Protein AF-0000000066277065 (afdb_homodimer)

Sequence (210 aa):
MDMYKKIGVVGDKDSVLAFKALGIDVFPVVEDEEARKTIDKLAMTGYAVIFVTEHVAKNIEETIERYTRQVLPAVILIPSNQGTLNIGKQRISDNVEKAVGVNILMDMYKKIGVVGDKDSVLAFKALGIDVFPVVEDEEARKTIDKLAMTGYAVIFVTEHVAKNIEETIERYTRQVLPAVILIPSNQGTLNIGKQRISDNVEKAVGVNIL

Secondary structure (DSSP, 8-state):
--SS-EEEEEE-HHHHGGGGGGT-EEEE--SHHHHHHHHHHHHTTTEEEEEEEHHHHHHTHHHHHHHHT-SSPEEEEE-BTTB---HHHHHHHHHHHHHHHHTT-/--SS-EEEEEE-HHHHGGGGGGT-EEEE--SHHHHHHHHHHHHTTTEEEEEEEHHHHHHTHHHHHHHHT-SSPEEEEE-BTTB---HHHHHHHHHHHHHHHHS--

Nearest PDB structures (foldseek):
  3vr4-assembly1_H  TM=6.399E-01  e=4.707E-09  Enterococcus hirae
  3vr5-assembly1_H  TM=6.545E-01  e=2.335E-08  Enterococcus hirae
  5knb-assembly1_H  TM=6.611E-01  e=1.513E-07  Enterococcus hirae ATCC 9790
  2d00-assembly1_A  TM=5.203E-01  e=1.616E-05  Thermus thermophilus
  1i2a-assembly1_A  TM=4.983E-01  e=8.565E-03  Methanocaldococcus jannaschii

Foldseek 3Di:
DQLAAAEEEEEACVVFVVCVVVVHHYHHDDDLVSRLVVVVVCVPVGHLYYHYDPVSCVSVVVSVVVPVPDDDHRDHDDADPVGRPVVSVVVVVVVVVVVVVVPPD/DQLAAAEEEEEACVPFVVCVVVVHHYHHDDDLVVRLVVVVVCVPVGHLYYHYDPVSCVSVVVSVVVPVPDDDHRDHDDADPVGRPVVSVVVVVVVVCVVVVVPPD

Structure (mmCIF, N/CA/C/O backbone):
data_AF-0000000066277065-model_v1
#
loop_
_entity.id
_entity.type
_entity.pdbx_description
1 polymer 'V-type ATP synthase subunit F'
#
loop_
_atom_site.group_PDB
_atom_site.id
_atom_site.type_symbol
_atom_site.label_atom_id
_atom_site.label_alt_id
_atom_site.label_comp_id
_atom_site.label_asym_id
_atom_site.label_entity_id
_atom_site.label_seq_id
_atom_site.pdbx_PDB_ins_code
_atom_site.Cartn_x
_atom_site.Cartn_y
_atom_site.Cartn_z
_atom_site.occupancy
_atom_site.B_iso_or_equiv
_atom_site.auth_seq_id
_atom_site.auth_comp_id
_atom_site.auth_asym_id
_atom_site.auth_atom_id
_atom_site.pdbx_PDB_model_num
ATOM 1 N N . MET A 1 1 ? -15.453 -9.234 -4.508 1 38.25 1 MET A N 1
ATOM 2 C CA . MET A 1 1 ? -14.367 -8.57 -3.797 1 38.25 1 MET A CA 1
ATOM 3 C C . MET A 1 1 ? -13.375 -7.957 -4.777 1 38.25 1 MET A C 1
ATOM 5 O O . MET A 1 1 ? -12.836 -8.648 -5.641 1 38.25 1 MET A O 1
ATOM 9 N N . ASP A 1 2 ? -13.531 -6.758 -5.031 1 49.59 2 ASP A N 1
ATOM 10 C CA . ASP A 1 2 ? -12.883 -6.082 -6.152 1 49.59 2 ASP A CA 1
ATOM 11 C C . ASP A 1 2 ? -11.359 -6.152 -6.027 1 49.59 2 ASP A C 1
ATOM 13 O O . ASP A 1 2 ? -10.805 -5.801 -4.988 1 49.59 2 ASP A O 1
ATOM 17 N N . MET A 1 3 ? -10.789 -7.16 -6.664 1 55.81 3 MET A N 1
ATOM 18 C CA . MET A 1 3 ? -9.359 -7.445 -6.719 1 55.81 3 MET A CA 1
ATOM 19 C C . MET A 1 3 ? -8.547 -6.164 -6.863 1 55.81 3 MET A C 1
ATOM 21 O O . MET A 1 3 ? -7.398 -6.094 -6.43 1 55.81 3 MET A O 1
ATOM 25 N N . TYR A 1 4 ? -9.297 -5.105 -7.371 1 63.84 4 TYR A N 1
ATOM 26 C CA . TYR A 1 4 ? -8.57 -3.85 -7.516 1 63.84 4 TYR A CA 1
ATOM 27 C C . TYR A 1 4 ? -8.867 -2.912 -6.352 1 63.84 4 TYR A C 1
ATOM 29 O O . TYR A 1 4 ? -10.023 -2.529 -6.133 1 63.84 4 TYR A O 1
ATOM 37 N N . LYS A 1 5 ? -7.914 -2.881 -5.531 1 78.62 5 LYS A N 1
ATOM 38 C CA . LYS A 1 5 ? -8.133 -2.035 -4.363 1 78.62 5 LYS A CA 1
ATOM 39 C C . LYS A 1 5 ? -7.727 -0.591 -4.645 1 78.62 5 LYS A C 1
ATOM 41 O O . LYS A 1 5 ? -6.855 -0.336 -5.48 1 78.62 5 LYS A O 1
ATOM 46 N N . LYS A 1 6 ? -8.5 0.273 -4.148 1 89 6 LYS A N 1
ATOM 47 C CA . LYS A 1 6 ? -8.273 1.707 -4.316 1 89 6 LYS A CA 1
ATOM 48 C C . LYS A 1 6 ? -7.035 2.164 -3.553 1 89 6 LYS A C 1
ATOM 50 O O . LYS A 1 6 ? -6.711 1.614 -2.5 1 89 6 LYS A O 1
ATOM 55 N N . ILE A 1 7 ? -6.34 3.094 -4.156 1 94.38 7 ILE A N 1
ATOM 56 C CA . ILE A 1 7 ? -5.199 3.746 -3.523 1 94.38 7 ILE A CA 1
ATOM 57 C C . ILE A 1 7 ? -5.434 5.254 -3.467 1 94.38 7 ILE A C 1
AT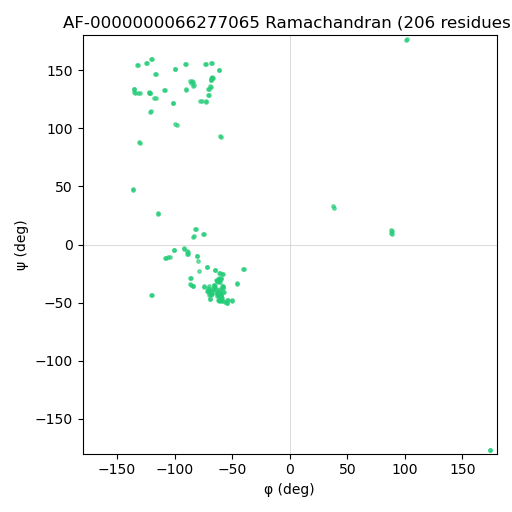OM 59 O O . ILE A 1 7 ? -5.898 5.852 -4.441 1 94.38 7 ILE A O 1
ATOM 63 N N . GLY A 1 8 ? -5.25 5.812 -2.332 1 97 8 GLY A N 1
ATOM 64 C CA . GLY A 1 8 ? -5.383 7.25 -2.16 1 97 8 GLY A CA 1
ATOM 65 C C . GLY A 1 8 ? -4.105 7.918 -1.686 1 97 8 GLY A C 1
ATOM 66 O O . GLY A 1 8 ? -3.221 7.254 -1.143 1 97 8 GLY A O 1
ATOM 67 N N . VAL A 1 9 ? -3.998 9.219 -1.893 1 97.88 9 VAL A N 1
ATOM 68 C CA . VAL A 1 9 ? -2.895 10 -1.346 1 97.88 9 VAL A CA 1
ATOM 69 C C . VAL A 1 9 ? -3.43 11.289 -0.729 1 97.88 9 VAL A C 1
ATOM 71 O O . VAL A 1 9 ? -4.27 11.969 -1.324 1 97.88 9 VAL A O 1
ATOM 74 N N . VAL A 1 10 ? -3.006 11.531 0.476 1 98.25 10 VAL A N 1
ATOM 75 C CA . VAL A 1 10 ? -3.414 12.703 1.24 1 98.25 10 VAL A CA 1
ATOM 76 C C . VAL A 1 10 ? -2.201 13.594 1.518 1 98.25 10 VAL A C 1
ATOM 78 O O . VAL A 1 10 ? -1.187 13.117 2.035 1 98.25 10 VAL A O 1
ATOM 81 N N . GLY A 1 11 ? -2.246 14.836 1.189 1 97.56 11 GLY A N 1
ATOM 82 C CA . GLY A 1 11 ? -1.144 15.758 1.419 1 97.56 11 GLY A CA 1
ATOM 83 C C . GLY A 1 11 ? -1.374 17.125 0.81 1 97.56 11 GLY A C 1
ATOM 84 O O . GLY A 1 11 ? -2.488 17.453 0.392 1 97.56 11 GLY A O 1
ATOM 85 N N . ASP A 1 12 ? -0.413 17.953 0.934 1 95 12 ASP A N 1
ATOM 86 C CA . ASP A 1 12 ? -0.541 19.266 0.316 1 95 12 ASP A CA 1
ATOM 87 C C . ASP A 1 12 ? -0.689 19.141 -1.199 1 95 12 ASP A C 1
ATOM 89 O O . ASP A 1 12 ? -0.154 18.219 -1.812 1 95 12 ASP A O 1
ATOM 93 N N . LYS A 1 13 ? -1.36 20.047 -1.774 1 94.56 13 LYS A N 1
ATOM 94 C CA . LYS A 1 13 ? -1.757 20.016 -3.18 1 94.56 13 LYS A CA 1
ATOM 95 C C . LYS A 1 13 ? -0.545 19.812 -4.086 1 94.56 13 LYS A C 1
ATOM 97 O O . LYS A 1 13 ? -0.541 18.938 -4.941 1 94.56 13 LYS A O 1
ATOM 102 N N . ASP A 1 14 ? 0.493 20.562 -3.928 1 92.94 14 ASP A N 1
ATOM 103 C CA . ASP A 1 14 ? 1.672 20.531 -4.789 1 92.94 14 ASP A CA 1
ATOM 104 C C . ASP A 1 14 ? 2.354 19.172 -4.75 1 92.94 14 ASP A C 1
ATOM 106 O O . ASP A 1 14 ? 2.943 18.734 -5.742 1 92.94 14 ASP A O 1
ATOM 110 N N . SER A 1 15 ? 2.236 18.5 -3.67 1 94.19 15 SER A N 1
ATOM 111 C CA . SER A 1 15 ? 2.93 17.219 -3.479 1 94.19 15 SER A CA 1
ATOM 112 C C . SER A 1 15 ? 2.119 16.062 -4.043 1 94.19 15 SER A C 1
ATOM 114 O O . SER A 1 15 ? 2.686 15.055 -4.48 1 94.19 15 SER A O 1
ATOM 116 N N . VAL A 1 16 ? 0.772 16.266 -4.02 1 96.62 16 VAL A N 1
ATOM 117 C CA . VAL A 1 16 ? 0.006 15.047 -4.25 1 96.62 16 VAL A CA 1
ATOM 118 C C . VAL A 1 16 ? -0.625 15.086 -5.641 1 96.62 16 VAL A C 1
ATOM 120 O O . VAL A 1 16 ? -1.029 14.055 -6.176 1 96.62 16 VAL A O 1
ATOM 123 N N . LEU A 1 17 ? -0.639 16.141 -6.336 1 95.12 17 LEU A N 1
ATOM 124 C CA . LEU A 1 17 ? -1.347 16.281 -7.605 1 95.12 17 LEU A CA 1
ATOM 125 C C . LEU A 1 17 ? -0.74 15.383 -8.672 1 95.12 17 LEU A C 1
ATOM 127 O O . LEU A 1 17 ? -1.461 14.82 -9.5 1 95.12 17 LEU A O 1
ATOM 131 N N . ALA A 1 18 ? 0.482 15.156 -8.703 1 92.69 18 ALA A N 1
ATOM 132 C CA . ALA A 1 18 ? 1.188 14.336 -9.688 1 92.69 18 ALA A CA 1
ATOM 133 C C . ALA A 1 18 ? 0.69 12.898 -9.656 1 92.69 18 ALA A C 1
ATOM 135 O O . ALA A 1 18 ? 0.753 12.188 -10.672 1 92.69 18 ALA A O 1
ATOM 136 N N . PHE A 1 19 ? 0.162 12.492 -8.555 1 93.31 19 PHE A N 1
ATOM 137 C CA . PHE A 1 19 ? -0.263 11.109 -8.391 1 93.31 19 PHE A CA 1
ATOM 138 C C . PHE A 1 19 ? -1.514 10.828 -9.219 1 93.31 19 PHE A C 1
ATOM 140 O O . PHE A 1 19 ? -1.832 9.664 -9.492 1 93.31 19 PHE A O 1
ATOM 147 N N . LYS A 1 20 ? -2.176 11.836 -9.578 1 93.81 20 LYS A N 1
ATOM 148 C CA . LYS A 1 20 ? -3.357 11.664 -10.422 1 93.81 20 LYS A CA 1
ATOM 149 C C . LYS A 1 20 ? -3.002 10.977 -11.734 1 93.81 20 LYS A C 1
ATOM 151 O O . LYS A 1 20 ? -3.768 10.156 -12.242 1 93.81 20 LYS A O 1
ATOM 156 N N . ALA A 1 21 ? -1.829 11.297 -12.219 1 90.62 21 ALA A N 1
ATOM 157 C CA . ALA A 1 21 ? -1.367 10.727 -13.484 1 90.62 21 ALA A CA 1
ATOM 158 C C . ALA A 1 21 ? -1.168 9.219 -13.375 1 90.62 21 ALA A C 1
ATOM 160 O O . ALA A 1 21 ? -1.231 8.5 -14.375 1 90.62 21 ALA A O 1
ATOM 161 N N . LEU A 1 22 ? -0.983 8.727 -12.148 1 87.5 22 LEU A N 1
ATOM 162 C CA . LEU A 1 22 ? -0.746 7.309 -11.906 1 87.5 22 LEU A CA 1
ATOM 163 C C . LEU A 1 22 ? -2.057 6.578 -11.641 1 87.5 22 LEU A C 1
ATOM 165 O O . LEU A 1 22 ? -2.055 5.379 -11.359 1 87.5 22 LEU A O 1
ATOM 169 N N . GLY A 1 23 ? -3.162 7.32 -11.602 1 88.81 23 GLY A N 1
ATOM 170 C CA . GLY A 1 23 ? -4.465 6.715 -11.359 1 88.81 23 GLY A CA 1
ATOM 171 C C . GLY A 1 23 ? -4.809 6.625 -9.883 1 88.81 23 GLY A C 1
ATOM 172 O O . GLY A 1 23 ? -5.727 5.895 -9.5 1 88.81 23 GLY A O 1
ATOM 173 N N . ILE A 1 24 ? -4.031 7.234 -9.07 1 94 24 ILE A N 1
ATOM 174 C CA . ILE A 1 24 ? -4.27 7.266 -7.633 1 94 24 ILE A CA 1
ATOM 175 C C . ILE A 1 24 ? -5.246 8.391 -7.293 1 94 24 ILE A C 1
ATOM 177 O O . ILE A 1 24 ? -5.152 9.484 -7.848 1 94 24 ILE A O 1
ATOM 181 N N . ASP A 1 25 ? -6.18 8.141 -6.371 1 96.94 25 ASP A N 1
ATOM 182 C CA . ASP A 1 25 ? -7.09 9.18 -5.91 1 96.94 25 ASP A CA 1
ATOM 183 C C . ASP A 1 25 ? -6.355 10.219 -5.066 1 96.94 25 ASP A C 1
ATOM 185 O O . ASP A 1 25 ? -5.684 9.875 -4.094 1 96.94 25 ASP A O 1
ATOM 189 N N . VAL A 1 26 ? -6.535 11.453 -5.418 1 97.94 26 VAL A N 1
ATOM 190 C CA . VAL A 1 26 ? -5.762 12.516 -4.793 1 97.94 26 VAL A CA 1
ATOM 191 C C . VAL A 1 26 ? -6.668 13.336 -3.875 1 97.94 26 VAL A C 1
ATOM 193 O O . VAL A 1 26 ? -7.75 13.766 -4.285 1 97.94 26 VAL A O 1
ATOM 196 N N . PHE A 1 27 ? -6.195 13.586 -2.68 1 98.5 27 PHE A N 1
ATOM 197 C CA . PHE A 1 27 ? -6.926 14.367 -1.684 1 98.5 27 PHE A CA 1
ATOM 198 C C . PHE A 1 27 ? -6.043 15.453 -1.088 1 98.5 27 PHE A C 1
ATOM 200 O O . PHE A 1 27 ? -5.438 15.258 -0.031 1 98.5 27 PHE A O 1
ATOM 207 N N . PRO A 1 28 ? -6.043 16.594 -1.758 1 97.88 28 PRO A N 1
ATOM 208 C CA . PRO A 1 28 ? -5.297 17.703 -1.17 1 97.88 28 PRO A CA 1
ATOM 209 C C . PRO A 1 28 ? -5.934 18.234 0.115 1 97.88 28 PRO A C 1
ATOM 211 O O . PRO A 1 28 ? -7.16 18.328 0.204 1 97.88 28 PRO A O 1
ATOM 214 N N . VAL A 1 29 ? -5.117 18.453 1.061 1 97.94 29 VAL A N 1
ATOM 215 C CA . VAL A 1 29 ? -5.609 18.969 2.336 1 97.94 29 VAL A CA 1
ATOM 216 C C . VAL A 1 29 ? -4.754 20.156 2.783 1 97.94 29 VAL A C 1
ATOM 218 O O . VAL A 1 29 ? -3.58 20.25 2.424 1 97.94 29 VAL A O 1
ATOM 221 N N . VAL A 1 30 ? -5.344 21.031 3.58 1 94.94 30 VAL A N 1
ATOM 222 C CA . VAL A 1 30 ? -4.648 22.203 4.082 1 94.94 30 VAL A CA 1
ATOM 223 C C . VAL A 1 30 ? -4.613 22.172 5.609 1 94.94 30 VAL A C 1
ATOM 225 O O . VAL A 1 30 ? -3.553 22.328 6.215 1 94.94 30 VAL A O 1
ATOM 228 N N . GLU A 1 31 ? -5.746 21.828 6.242 1 96.81 31 GLU A N 1
ATOM 229 C CA . GLU A 1 31 ? -5.844 21.844 7.699 1 96.81 31 GLU A CA 1
ATOM 230 C C . GLU A 1 31 ? -5.668 20.438 8.273 1 96.81 31 GLU A C 1
ATOM 232 O O . GLU A 1 31 ? -6.062 19.453 7.645 1 96.81 31 GLU A O 1
ATOM 237 N N . ASP A 1 32 ? -5.172 20.391 9.453 1 97 32 ASP A N 1
ATOM 238 C CA . ASP A 1 32 ? -4.941 19.125 10.141 1 97 32 ASP A CA 1
ATOM 239 C C . ASP A 1 32 ? -6.246 18.359 10.312 1 97 32 ASP A C 1
ATOM 241 O O . ASP A 1 32 ? -6.293 17.141 10.086 1 97 32 ASP A O 1
ATOM 245 N N . GLU A 1 33 ? -7.223 19.078 10.734 1 97.56 33 GLU A N 1
ATOM 246 C CA . GLU A 1 33 ? -8.508 18.438 10.977 1 97.56 33 GLU A CA 1
ATOM 247 C C . GLU A 1 33 ? -9.062 17.812 9.695 1 97.56 33 GLU A C 1
ATOM 249 O O . GLU A 1 33 ? -9.609 16.719 9.711 1 97.56 33 GLU A O 1
ATOM 254 N N . GLU A 1 34 ? -8.93 18.562 8.648 1 98 34 GLU A N 1
ATOM 255 C CA . GLU A 1 34 ? -9.359 18.047 7.352 1 98 34 GLU A CA 1
ATOM 256 C C . GLU A 1 34 ? -8.586 16.781 6.977 1 98 34 GLU A C 1
ATOM 258 O O . GLU A 1 34 ? -9.172 15.82 6.469 1 98 34 GLU A O 1
ATOM 263 N N . ALA A 1 35 ? -7.293 16.844 7.227 1 98.06 35 ALA A N 1
ATOM 264 C CA . ALA A 1 35 ? -6.445 15.688 6.938 1 98.06 35 ALA A CA 1
ATOM 265 C C . ALA A 1 35 ? -6.898 14.461 7.727 1 98.06 35 ALA A C 1
ATOM 267 O O . ALA A 1 35 ? -7.043 13.375 7.164 1 98.06 35 ALA A O 1
ATOM 268 N N . ARG A 1 36 ? -7.141 14.57 8.992 1 97.75 36 ARG A N 1
ATOM 269 C CA . ARG A 1 36 ? -7.586 13.492 9.859 1 97.75 36 ARG A CA 1
ATOM 270 C C . ARG A 1 36 ? -8.891 12.883 9.352 1 97.75 36 ARG A C 1
ATOM 272 O O . ARG A 1 36 ? -9.016 11.664 9.227 1 97.75 36 ARG A O 1
ATOM 279 N N . LYS A 1 37 ? -9.828 13.789 9.062 1 98 37 LYS A N 1
ATOM 280 C CA . LYS A 1 37 ? -11.141 13.344 8.594 1 98 37 LYS A CA 1
ATOM 281 C C . LYS A 1 37 ? -11.023 12.602 7.266 1 98 37 LYS A C 1
ATOM 283 O O . LYS A 1 37 ? -11.695 11.594 7.047 1 98 37 LYS A O 1
ATOM 288 N N . THR A 1 38 ? -10.211 13.156 6.434 1 98.44 38 THR A N 1
ATOM 289 C CA . THR A 1 38 ? -10.023 12.547 5.121 1 98.44 38 THR A CA 1
ATOM 290 C C . THR A 1 38 ? -9.438 11.141 5.254 1 98.44 38 THR A C 1
ATOM 292 O O . THR A 1 38 ? -9.953 10.188 4.656 1 98.44 38 THR A O 1
ATOM 295 N N . ILE A 1 39 ? -8.398 10.969 6.039 1 97.25 39 ILE A N 1
ATOM 296 C CA . ILE A 1 39 ? -7.762 9.672 6.242 1 97.25 39 ILE A CA 1
ATOM 297 C C . ILE A 1 39 ? -8.758 8.695 6.863 1 97.25 39 ILE A C 1
ATOM 299 O O . ILE A 1 39 ? -8.867 7.547 6.43 1 97.25 39 ILE A O 1
ATOM 303 N N . ASP A 1 40 ? -9.523 9.141 7.855 1 95.81 40 ASP A N 1
ATOM 304 C CA . ASP A 1 40 ? -10.547 8.305 8.477 1 95.81 40 ASP A CA 1
ATOM 305 C C . ASP A 1 40 ? -11.586 7.859 7.457 1 95.81 40 ASP A C 1
ATOM 307 O O . ASP A 1 40 ? -11.984 6.691 7.438 1 95.81 40 ASP A O 1
ATOM 311 N N . LYS A 1 41 ? -11.992 8.781 6.664 1 96.75 41 LYS A N 1
ATOM 312 C CA . LYS A 1 41 ? -12.984 8.477 5.633 1 96.75 41 LYS A CA 1
ATOM 313 C C . LYS A 1 41 ? -12.453 7.438 4.652 1 96.75 41 LYS A C 1
ATOM 315 O O . LYS A 1 41 ? -13.148 6.477 4.32 1 96.75 41 LYS A O 1
ATOM 320 N N . LEU A 1 42 ? -11.258 7.629 4.176 1 95.62 42 LEU A N 1
ATOM 321 C CA . LEU A 1 42 ? -10.656 6.691 3.234 1 95.62 42 LEU A CA 1
ATOM 322 C C . LEU A 1 42 ? -10.523 5.305 3.855 1 95.62 42 LEU A C 1
ATOM 324 O O . LEU A 1 42 ? -10.727 4.297 3.18 1 95.62 42 LEU A O 1
ATOM 328 N N . ALA A 1 43 ? -10.109 5.266 5.094 1 91.38 43 ALA A N 1
ATOM 329 C CA . ALA A 1 43 ? -9.93 4 5.797 1 91.38 43 ALA A CA 1
ATOM 330 C C . ALA A 1 43 ? -11.234 3.209 5.844 1 91.38 43 ALA A C 1
ATOM 332 O O . ALA A 1 43 ? -11.219 1.977 5.875 1 91.38 43 ALA A O 1
ATOM 333 N N . MET A 1 44 ? -12.336 3.91 5.758 1 90.25 44 MET A N 1
ATOM 334 C CA . MET A 1 44 ? -13.641 3.27 5.891 1 90.25 44 MET A CA 1
ATOM 335 C C . MET A 1 44 ? -14.281 3.045 4.527 1 90.25 44 MET A C 1
ATOM 337 O O . MET A 1 44 ? -15.375 2.482 4.434 1 90.25 44 MET A O 1
ATOM 341 N N . THR A 1 45 ? -13.633 3.527 3.541 1 91.06 45 THR A N 1
ATOM 342 C CA . THR A 1 45 ? -14.273 3.473 2.23 1 91.06 45 THR A CA 1
ATOM 343 C C . THR A 1 45 ? -13.508 2.553 1.29 1 91.06 45 THR A C 1
ATOM 345 O O . THR A 1 45 ? -13.523 2.746 0.073 1 91.06 45 THR A O 1
ATOM 348 N N . GLY A 1 46 ? -12.766 1.547 1.792 1 85.19 46 GLY A N 1
ATOM 349 C CA . GLY A 1 46 ? -12.273 0.413 1.023 1 85.19 46 GLY A CA 1
ATOM 350 C C . GLY A 1 46 ? -10.93 0.67 0.368 1 85.19 46 GLY A C 1
ATOM 351 O O . GLY A 1 46 ? -10.555 -0.03 -0.572 1 85.19 46 GLY A O 1
ATOM 352 N N . TYR A 1 47 ? -10.203 1.732 0.723 1 91.69 47 TYR A N 1
ATOM 353 C CA . TYR A 1 47 ? -8.852 1.951 0.225 1 91.69 47 TYR A CA 1
ATOM 354 C C . TYR A 1 47 ? -7.879 0.953 0.839 1 91.69 47 TYR A C 1
ATOM 356 O O . TYR A 1 47 ? -7.922 0.694 2.043 1 91.69 47 TYR A O 1
ATOM 364 N N . ALA A 1 48 ? -7.082 0.397 0.002 1 90.25 48 ALA A N 1
ATOM 365 C CA . ALA A 1 48 ? -6.09 -0.567 0.472 1 90.25 48 ALA A CA 1
ATOM 366 C C . ALA A 1 48 ? -4.836 0.139 0.977 1 90.25 48 ALA A C 1
ATOM 368 O O . ALA A 1 48 ? -4.191 -0.326 1.92 1 90.25 48 ALA A O 1
ATOM 369 N N . VAL A 1 49 ? -4.496 1.235 0.321 1 92.94 49 VAL A N 1
ATOM 370 C CA . VAL A 1 49 ? -3.301 1.995 0.676 1 92.94 49 VAL A CA 1
ATOM 371 C C . VAL A 1 49 ? -3.625 3.486 0.695 1 92.94 49 VAL A C 1
ATOM 373 O O . VAL A 1 49 ? -4.316 3.99 -0.193 1 92.94 49 VAL A O 1
ATOM 376 N N . ILE A 1 50 ? -3.188 4.16 1.735 1 95.44 50 ILE A N 1
ATOM 377 C CA . ILE A 1 50 ? -3.268 5.613 1.825 1 95.44 50 ILE A CA 1
ATOM 378 C C . ILE A 1 50 ? -1.868 6.195 1.993 1 95.44 50 ILE A C 1
ATOM 380 O O . ILE A 1 50 ? -1.229 6.004 3.031 1 95.44 50 ILE A O 1
ATOM 384 N N . PHE A 1 51 ? -1.433 6.938 1.007 1 95.25 51 PHE A N 1
ATOM 385 C CA . PHE A 1 51 ? -0.201 7.703 1.14 1 95.25 51 PHE A CA 1
ATOM 386 C C . PHE A 1 51 ? -0.466 9.039 1.823 1 95.25 51 PHE A C 1
ATOM 388 O O . PHE A 1 51 ? -1.46 9.711 1.529 1 95.25 51 PHE A O 1
ATOM 395 N N . VAL A 1 52 ? 0.393 9.367 2.717 1 96.25 52 VAL A N 1
ATOM 396 C CA . VAL A 1 52 ? 0.269 10.641 3.42 1 96.25 52 VAL A CA 1
ATOM 397 C C . VAL A 1 52 ? 1.604 11.383 3.389 1 96.25 52 VAL A C 1
ATOM 399 O O . VAL A 1 52 ? 2.654 10.797 3.66 1 96.25 52 VAL A O 1
ATOM 402 N N . THR A 1 53 ? 1.562 12.648 3.008 1 95.19 53 THR A N 1
ATOM 403 C CA . THR A 1 53 ? 2.809 13.406 3.029 1 95.19 53 THR A CA 1
ATOM 404 C C . THR A 1 53 ? 3.297 13.602 4.461 1 95.19 53 THR A C 1
ATOM 406 O O . THR A 1 53 ? 2.494 13.789 5.379 1 95.19 53 THR A O 1
ATOM 409 N N . GLU A 1 54 ? 4.613 13.555 4.625 1 92.38 54 GLU A N 1
ATOM 410 C CA . GLU A 1 54 ? 5.223 13.672 5.949 1 92.38 54 GLU A CA 1
ATOM 411 C C . GLU A 1 54 ? 4.824 14.977 6.629 1 92.38 54 GLU A C 1
ATOM 413 O O . GLU A 1 54 ? 4.613 15.008 7.844 1 92.38 54 GLU A O 1
ATOM 418 N N . HIS A 1 55 ? 4.727 15.977 5.891 1 91.81 55 HIS A N 1
ATOM 419 C CA . HIS A 1 55 ? 4.348 17.266 6.445 1 91.81 55 HIS A CA 1
ATOM 420 C C . HIS A 1 55 ? 2.967 17.219 7.09 1 91.81 55 HIS A C 1
ATOM 422 O O . HIS A 1 55 ? 2.77 17.719 8.195 1 91.81 55 HIS A O 1
ATOM 428 N N . VAL A 1 56 ? 2.1 16.594 6.426 1 94.88 56 VAL A N 1
ATOM 429 C CA . VAL A 1 56 ? 0.748 16.438 6.957 1 94.88 56 VAL A CA 1
ATOM 430 C C . VAL A 1 56 ? 0.761 15.453 8.117 1 94.88 56 VAL A C 1
ATOM 432 O O . VAL A 1 56 ? 0.14 15.703 9.156 1 94.88 56 VAL A O 1
ATOM 435 N N . ALA A 1 57 ? 1.47 14.453 8.016 1 93.88 57 ALA A N 1
ATOM 436 C CA . ALA A 1 57 ? 1.51 13.367 9 1 93.88 57 ALA A CA 1
ATOM 437 C C . ALA A 1 57 ? 2.018 13.867 10.352 1 93.88 57 ALA A C 1
ATOM 439 O O . ALA A 1 57 ? 1.52 13.461 11.398 1 93.88 57 ALA A O 1
ATOM 440 N N . LYS A 1 58 ? 2.98 14.68 10.258 1 92.12 58 LYS A N 1
ATOM 441 C CA . LYS A 1 58 ? 3.604 15.172 11.484 1 92.12 58 LYS A CA 1
ATOM 442 C C . LYS A 1 58 ? 2.59 15.898 12.359 1 92.12 58 LYS A C 1
ATOM 444 O O . LYS A 1 58 ? 2.684 15.867 13.586 1 92.12 58 LYS A O 1
ATOM 449 N N . ASN A 1 59 ? 1.599 16.5 11.758 1 94.38 59 ASN A N 1
ATOM 450 C CA . ASN A 1 59 ? 0.61 17.297 12.477 1 94.38 59 ASN A CA 1
ATOM 451 C C . ASN A 1 59 ? -0.556 16.438 12.961 1 94.38 59 ASN A C 1
ATOM 453 O O . ASN A 1 59 ? -1.407 16.906 13.719 1 94.38 59 ASN A O 1
ATOM 457 N N . ILE A 1 60 ? -0.612 15.188 12.547 1 95.38 60 ILE A N 1
ATOM 458 C CA . ILE A 1 60 ? -1.709 14.312 12.945 1 95.38 60 ILE A CA 1
ATOM 459 C C . ILE A 1 60 ? -1.16 12.938 13.336 1 95.38 60 ILE A C 1
ATOM 461 O O . ILE A 1 60 ? -1.676 11.906 12.898 1 95.38 60 ILE A O 1
ATOM 465 N N . GLU A 1 61 ? -0.199 12.859 14.078 1 92.06 61 GLU A N 1
ATOM 466 C CA . GLU A 1 61 ? 0.54 11.656 14.438 1 92.06 61 GLU A CA 1
ATOM 467 C C . GLU A 1 61 ? -0.382 10.609 15.055 1 92.06 61 GLU A C 1
ATOM 469 O O . GLU A 1 61 ? -0.236 9.414 14.789 1 92.06 61 GLU A O 1
ATOM 474 N N . GLU A 1 62 ? -1.27 11.062 15.883 1 91.5 62 GLU A N 1
ATOM 475 C CA . GLU A 1 62 ? -2.184 10.125 16.531 1 91.5 62 GLU A CA 1
ATOM 476 C C . GLU A 1 62 ? -3.027 9.375 15.5 1 91.5 62 GLU A C 1
ATOM 478 O O . GLU A 1 62 ? -3.26 8.172 15.633 1 91.5 62 GLU A O 1
ATOM 483 N N . THR A 1 63 ? -3.521 10.125 14.555 1 92.75 63 THR A N 1
ATOM 484 C CA . THR A 1 63 ? -4.301 9.508 13.484 1 92.75 63 THR A CA 1
ATOM 485 C C . THR A 1 63 ? -3.453 8.508 12.711 1 92.75 63 THR A C 1
ATOM 487 O O . THR A 1 63 ? -3.906 7.395 12.43 1 92.75 63 THR A O 1
ATOM 490 N N . ILE A 1 64 ? -2.205 8.898 12.398 1 91.25 64 ILE A N 1
ATOM 491 C CA . ILE A 1 64 ? -1.305 8.031 11.641 1 91.25 64 ILE A CA 1
ATOM 492 C C . ILE A 1 64 ? -1.036 6.754 12.438 1 91.25 64 ILE A C 1
ATOM 494 O O . ILE A 1 64 ? -1.085 5.652 11.883 1 91.25 64 ILE A O 1
ATOM 498 N N . GLU A 1 65 ? -0.817 6.832 13.68 1 87.56 65 GLU A N 1
ATOM 499 C CA . GLU A 1 65 ? -0.501 5.703 14.547 1 87.56 65 GLU A CA 1
ATOM 500 C C . GLU A 1 65 ? -1.658 4.707 14.602 1 87.56 65 GLU A C 1
ATOM 502 O O . GLU A 1 65 ? -1.44 3.5 14.695 1 87.56 65 GLU A O 1
ATOM 507 N N . ARG A 1 66 ? -2.82 5.211 14.477 1 85.38 66 ARG A N 1
ATOM 508 C CA . ARG A 1 66 ? -4.004 4.355 14.5 1 85.38 66 ARG A CA 1
ATOM 509 C C . ARG A 1 66 ? -4 3.383 13.328 1 85.38 66 ARG A C 1
ATOM 511 O O . ARG A 1 66 ? -4.441 2.24 13.461 1 85.38 66 ARG A O 1
ATOM 518 N N . TYR A 1 67 ? -3.445 3.797 12.273 1 83.5 67 TYR A N 1
ATOM 519 C CA . TYR A 1 67 ? -3.537 2.984 11.07 1 83.5 67 TYR A CA 1
ATOM 520 C C . TYR A 1 67 ? -2.223 2.262 10.797 1 83.5 67 TYR A C 1
ATOM 522 O O . TYR A 1 67 ? -2.137 1.445 9.875 1 83.5 67 TYR A O 1
ATOM 530 N N . THR A 1 68 ? -1.229 2.598 11.461 1 77 68 THR A N 1
ATOM 531 C CA . THR A 1 68 ? 0.054 1.932 11.273 1 77 68 THR A CA 1
ATOM 532 C C . THR A 1 68 ? 0.169 0.711 12.18 1 77 68 THR A C 1
ATOM 534 O O . THR A 1 68 ? 1.141 -0.043 12.094 1 77 68 THR A O 1
ATOM 537 N N . ARG A 1 69 ? -0.772 0.544 13.008 1 70.62 69 ARG A N 1
ATOM 538 C CA . ARG A 1 69 ? -0.79 -0.61 13.898 1 7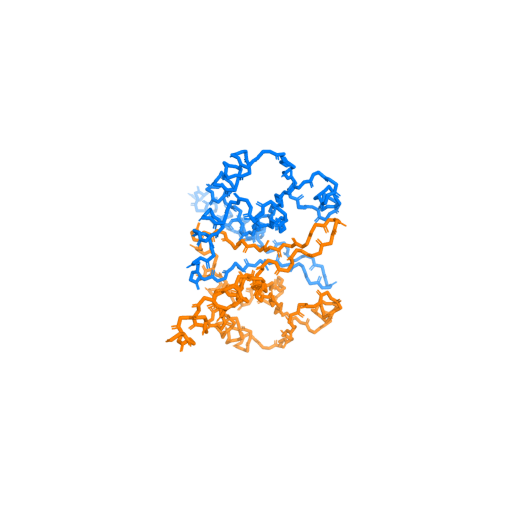0.62 69 ARG A CA 1
ATOM 539 C C . ARG A 1 69 ? -1.335 -1.844 13.188 1 70.62 69 ARG A C 1
ATOM 541 O O . ARG A 1 69 ? -1.523 -2.893 13.805 1 70.62 69 ARG A O 1
ATOM 548 N N . GLN A 1 70 ? -1.419 -1.742 11.961 1 63.06 70 GLN A N 1
ATOM 549 C CA . GLN A 1 70 ? -2.016 -2.838 11.203 1 63.06 70 GLN A CA 1
ATOM 550 C C . GLN A 1 70 ? -1.125 -4.078 11.234 1 63.06 70 GLN A C 1
ATOM 552 O O . GLN A 1 70 ? 0.102 -3.969 11.172 1 63.06 70 GLN A O 1
ATOM 557 N N . VAL A 1 71 ? -1.867 -5.152 11.336 1 69.25 71 VAL A N 1
ATOM 558 C CA . VAL A 1 71 ? -1.239 -6.457 11.508 1 69.25 71 VAL A CA 1
ATOM 559 C C . VAL A 1 71 ? -0.888 -7.047 10.148 1 69.25 71 VAL A C 1
ATOM 561 O O . VAL A 1 71 ? 0.19 -7.621 9.969 1 69.25 71 VAL A O 1
ATOM 564 N N . LEU A 1 72 ? -1.748 -6.777 9.078 1 81.75 72 LEU A N 1
ATOM 565 C CA . LEU A 1 72 ? -1.54 -7.41 7.781 1 81.75 72 LEU A CA 1
ATOM 566 C C . LEU A 1 72 ? -1.222 -6.367 6.715 1 81.75 72 LEU A C 1
ATOM 568 O O . LEU A 1 72 ? -1.743 -5.25 6.754 1 81.75 72 LEU A O 1
ATOM 572 N N . PRO A 1 73 ? -0.391 -6.801 5.789 1 89.56 73 PRO A N 1
ATOM 573 C CA . PRO A 1 73 ? -0.09 -5.871 4.699 1 89.56 73 PRO A CA 1
ATOM 574 C C . PRO A 1 73 ? -1.254 -5.711 3.723 1 89.56 73 PRO A C 1
ATOM 576 O O . PRO A 1 73 ? -2.125 -6.582 3.645 1 89.56 73 PRO A O 1
ATOM 579 N N . ALA A 1 74 ? -1.261 -4.609 3.088 1 90.31 74 ALA A N 1
ATOM 580 C CA . ALA A 1 74 ? -2.111 -4.48 1.908 1 90.31 74 ALA A CA 1
ATOM 581 C C . ALA A 1 74 ? -1.539 -5.266 0.731 1 90.31 74 ALA A C 1
ATOM 583 O O . ALA A 1 74 ? -0.376 -5.086 0.364 1 90.31 74 ALA A O 1
ATOM 584 N N . VAL A 1 75 ? -2.348 -6.191 0.165 1 91.94 75 VAL A N 1
ATOM 585 C CA . VAL A 1 75 ? -1.943 -6.902 -1.042 1 91.94 75 VAL A CA 1
ATOM 586 C C . VAL A 1 75 ? -2.645 -6.301 -2.258 1 91.94 75 VAL A C 1
ATOM 588 O O . VAL A 1 75 ? -3.875 -6.25 -2.309 1 91.94 75 VAL A O 1
ATOM 591 N N . ILE A 1 76 ? -1.877 -5.848 -3.211 1 91.62 76 ILE A N 1
ATOM 592 C CA . ILE A 1 76 ? -2.402 -5.168 -4.391 1 91.62 76 ILE A CA 1
ATOM 593 C C . ILE A 1 76 ? -1.984 -5.926 -5.648 1 91.62 76 ILE A C 1
ATOM 595 O O . ILE A 1 76 ? -0.798 -6.195 -5.855 1 91.62 76 ILE A O 1
ATOM 599 N N . LEU A 1 77 ? -2.936 -6.156 -6.453 1 91.38 77 LEU A N 1
ATOM 600 C CA . LEU A 1 77 ? -2.631 -6.875 -7.688 1 91.38 77 LEU A CA 1
ATOM 601 C C . LEU A 1 77 ? -2.275 -5.902 -8.805 1 91.38 77 LEU A C 1
ATOM 603 O O . LEU A 1 77 ? -2.971 -4.906 -9.016 1 91.38 77 LEU A O 1
ATOM 607 N N . ILE A 1 78 ? -1.228 -6.195 -9.469 1 90.88 78 ILE A N 1
ATOM 608 C CA . ILE A 1 78 ? -0.774 -5.359 -10.578 1 90.88 78 ILE A CA 1
ATOM 609 C C . ILE A 1 78 ? -0.649 -6.207 -11.844 1 90.88 78 ILE A C 1
ATOM 611 O O . ILE A 1 78 ? -0.543 -7.434 -11.773 1 90.88 78 ILE A O 1
ATOM 615 N N . PRO A 1 79 ? -0.727 -5.531 -12.945 1 88.5 79 PRO A N 1
ATOM 616 C CA . PRO A 1 79 ? -0.588 -6.293 -14.188 1 88.5 79 PRO A CA 1
ATOM 617 C C . PRO A 1 79 ? 0.819 -6.852 -14.383 1 88.5 79 PRO A C 1
ATOM 619 O O . PRO A 1 79 ? 1.775 -6.352 -13.781 1 88.5 79 PRO A O 1
ATOM 622 N N . SER A 1 80 ? 0.9 -7.887 -15.156 1 86.5 80 SER A N 1
ATOM 623 C CA . SER A 1 80 ? 2.191 -8.406 -15.586 1 86.5 80 SER A CA 1
ATOM 624 C C . SER A 1 80 ? 2.643 -7.766 -16.891 1 86.5 80 SER A C 1
ATOM 626 O O . SER A 1 80 ? 1.863 -7.07 -17.547 1 86.5 80 SER A O 1
ATOM 628 N N . ASN A 1 81 ? 3.971 -7.758 -17.109 1 78.5 81 ASN A N 1
ATOM 629 C CA . ASN A 1 81 ? 4.449 -7.27 -18.406 1 78.5 81 ASN A CA 1
ATOM 630 C C . ASN A 1 81 ? 3.643 -7.855 -19.562 1 78.5 81 ASN A C 1
ATOM 632 O O . ASN A 1 81 ? 3.51 -7.227 -20.609 1 78.5 81 ASN A O 1
ATOM 636 N N . GLN A 1 82 ? 3.205 -9.023 -19.422 1 67.69 82 GLN A N 1
ATOM 637 C CA . GLN A 1 82 ? 2.412 -9.633 -20.484 1 67.69 82 GLN A CA 1
ATOM 638 C C . GLN A 1 82 ? 0.997 -9.062 -20.5 1 67.69 82 GLN A C 1
ATOM 640 O O . GLN A 1 82 ? 0.197 -9.406 -21.375 1 67.69 82 GLN A O 1
ATOM 645 N N . GLY A 1 83 ? 0.676 -8.055 -19.781 1 65.31 83 GLY A N 1
ATOM 646 C CA . GLY A 1 83 ? -0.61 -7.375 -19.766 1 65.31 83 GLY A CA 1
ATOM 647 C C . GLY A 1 83 ? -1.477 -7.766 -18.594 1 65.31 83 GLY A C 1
ATOM 648 O O . GLY A 1 83 ? -1.011 -8.438 -17.672 1 65.31 83 GLY A O 1
ATOM 649 N N . THR A 1 84 ? -2.625 -7.09 -18.516 1 60.62 84 THR A N 1
ATOM 650 C CA . THR A 1 84 ? -3.572 -7.305 -17.422 1 60.62 84 THR A CA 1
ATOM 651 C C . THR A 1 84 ? -4.344 -8.609 -17.641 1 60.62 84 THR A C 1
ATOM 653 O O . THR A 1 84 ? -4.68 -8.961 -18.766 1 60.62 84 THR A O 1
ATOM 656 N N . LEU A 1 85 ? -4.324 -9.547 -16.719 1 56.62 85 LEU A N 1
ATOM 657 C CA . LEU A 1 85 ? -5.168 -10.727 -16.875 1 56.62 85 LEU A CA 1
ATOM 658 C C . LEU A 1 85 ? -6.586 -10.445 -16.391 1 56.62 85 LEU A C 1
ATOM 660 O O . LEU A 1 85 ? -7.492 -11.258 -16.609 1 56.62 85 LEU A O 1
ATOM 664 N N . ASN A 1 86 ? -6.836 -9.102 -16.062 1 55.69 86 ASN A N 1
ATOM 665 C CA . ASN A 1 86 ? -8.156 -8.68 -15.602 1 55.69 86 ASN A CA 1
ATOM 666 C C . ASN A 1 86 ? -8.805 -9.734 -14.711 1 55.69 86 ASN A C 1
ATOM 668 O O . ASN A 1 86 ? -9.977 -10.062 -14.883 1 55.69 86 ASN A O 1
ATOM 672 N N . ILE A 1 87 ? -8.023 -10.398 -13.992 1 54.03 87 ILE A N 1
ATOM 673 C CA . ILE A 1 87 ? -8.484 -11.555 -13.227 1 54.03 87 ILE A CA 1
ATOM 674 C C . ILE A 1 87 ? -9.664 -11.148 -12.352 1 54.03 87 ILE A C 1
ATOM 676 O O . ILE A 1 87 ? -10.625 -11.906 -12.211 1 54.03 87 ILE A O 1
ATOM 680 N N . GLY A 1 88 ? -9.422 -10.086 -11.727 1 47.19 88 GLY A N 1
ATOM 681 C CA . GLY A 1 88 ? -10.57 -9.656 -10.945 1 47.19 88 GLY A CA 1
ATOM 682 C C . GLY A 1 88 ? -11.859 -9.625 -11.742 1 47.19 88 GLY A C 1
ATOM 683 O O . GLY A 1 88 ? -12.891 -10.109 -11.289 1 47.19 88 GLY A O 1
ATOM 684 N N . LYS A 1 89 ? -11.703 -9 -12.922 1 49.94 89 LYS A N 1
ATOM 685 C CA . LYS A 1 89 ? -12.891 -8.938 -13.781 1 49.94 89 LYS A CA 1
ATOM 686 C C . LYS A 1 89 ? -13.359 -10.336 -14.164 1 49.94 89 LYS A C 1
ATOM 688 O O . LYS A 1 89 ? -14.562 -10.594 -14.242 1 49.94 89 LYS A O 1
ATOM 693 N N . GLN A 1 90 ? -12.477 -11.18 -14.266 1 49.53 90 GLN A N 1
ATOM 694 C CA . GLN A 1 90 ? -12.867 -12.516 -14.711 1 49.53 90 GLN A CA 1
ATOM 695 C C . GLN A 1 90 ? -13.578 -13.281 -13.602 1 49.53 90 GLN A C 1
ATOM 697 O O . GLN A 1 90 ? -14.516 -14.039 -13.859 1 49.53 90 GLN A O 1
ATOM 702 N N . ARG A 1 91 ? -13.141 -13.078 -12.398 1 48.72 91 ARG A N 1
ATOM 703 C CA . ARG A 1 91 ? -13.805 -13.75 -11.289 1 48.72 91 ARG A CA 1
ATOM 704 C C . ARG A 1 91 ? -15.227 -13.242 -11.102 1 48.72 91 ARG A C 1
ATOM 706 O O . ARG A 1 91 ? -16.141 -14.016 -10.797 1 48.72 91 ARG A O 1
ATOM 713 N N . ILE A 1 92 ? -15.336 -11.914 -11.297 1 46.16 92 ILE A N 1
ATOM 714 C CA . ILE A 1 92 ? -16.688 -11.359 -11.273 1 46.16 92 ILE A CA 1
ATOM 715 C C . ILE A 1 92 ? -17.531 -12.016 -12.352 1 46.16 92 ILE A C 1
ATOM 717 O O . ILE A 1 92 ? -18.688 -12.375 -12.117 1 46.16 92 ILE A O 1
ATOM 721 N N . SER A 1 93 ? -16.891 -12.086 -13.461 1 51.84 93 SER A N 1
ATOM 722 C CA . SER A 1 93 ? -17.625 -12.648 -14.594 1 51.84 93 SER A CA 1
ATOM 723 C C . SER A 1 93 ? -17.984 -14.109 -14.344 1 51.84 93 SER A C 1
ATOM 725 O O . SER A 1 93 ? -19.109 -14.539 -14.633 1 51.84 93 SER A O 1
ATOM 727 N N . ASP A 1 94 ? -17.141 -14.797 -13.781 1 51.59 94 ASP A N 1
ATOM 728 C CA . ASP A 1 94 ? -17.391 -16.219 -13.555 1 51.59 94 ASP A CA 1
ATOM 729 C C . ASP A 1 94 ? -18.469 -16.422 -12.5 1 51.59 94 ASP A C 1
ATOM 731 O O . ASP A 1 94 ? -19.297 -17.328 -12.625 1 51.59 94 ASP A O 1
ATOM 735 N N . ASN A 1 95 ? -18.406 -15.562 -11.453 1 51.69 95 ASN A N 1
ATOM 736 C CA . ASN A 1 95 ? -19.422 -15.664 -10.414 1 51.69 95 ASN A CA 1
ATOM 737 C C . ASN A 1 95 ? -20.797 -15.258 -10.945 1 51.69 95 ASN A C 1
ATOM 739 O O . ASN A 1 95 ? -21.797 -15.883 -10.602 1 51.69 95 ASN A O 1
ATOM 743 N N . VAL A 1 96 ? -20.703 -14.211 -11.68 1 51.44 96 VAL A N 1
ATOM 744 C CA . VAL A 1 96 ? -21.938 -13.805 -12.328 1 51.44 96 VAL A CA 1
ATOM 745 C C . VAL A 1 96 ? -22.438 -14.914 -13.25 1 51.44 96 VAL A C 1
ATOM 747 O O . VAL A 1 96 ? -23.641 -15.219 -13.281 1 51.44 96 VAL A O 1
ATOM 750 N N . GLU A 1 97 ? -21.594 -15.539 -13.898 1 48.16 97 GLU A N 1
ATOM 751 C CA . GLU A 1 97 ? -21.969 -16.594 -14.828 1 48.16 97 GLU A CA 1
ATOM 752 C C . GLU A 1 97 ? -22.5 -17.812 -14.086 1 48.16 97 GLU A C 1
ATOM 754 O O . GLU A 1 97 ? -23.484 -18.422 -14.508 1 48.16 97 GLU A O 1
ATOM 759 N N . LYS A 1 98 ? -21.875 -18.203 -13.008 1 55.78 98 LYS A N 1
ATOM 760 C CA . LYS A 1 98 ? -22.344 -19.344 -12.227 1 55.78 98 LYS A CA 1
ATOM 761 C C . LYS A 1 98 ? -23.688 -19.062 -11.586 1 55.78 98 LYS A C 1
ATOM 763 O O . LYS A 1 98 ? -24.516 -19.953 -11.43 1 55.78 98 LYS A O 1
ATOM 768 N N . ALA A 1 99 ? -23.922 -17.891 -11.164 1 51.5 99 ALA A N 1
ATOM 769 C CA . ALA A 1 99 ? -25.188 -17.453 -10.562 1 51.5 99 ALA A CA 1
ATOM 770 C C . ALA A 1 99 ? -26.297 -17.422 -11.602 1 51.5 99 ALA A C 1
ATOM 772 O O . ALA A 1 99 ? -27.438 -17.812 -11.312 1 51.5 99 ALA A O 1
ATOM 773 N N . VAL A 1 100 ? -25.922 -16.812 -12.734 1 52.5 100 VAL A N 1
ATOM 774 C CA . VAL A 1 100 ? -26.922 -16.703 -13.789 1 52.5 100 VAL A CA 1
ATOM 775 C C . VAL A 1 100 ? -27.188 -18.078 -14.391 1 52.5 100 VAL A C 1
ATOM 777 O O . VAL A 1 100 ? -28.297 -18.375 -14.836 1 52.5 100 VAL A O 1
ATOM 780 N N . GLY A 1 101 ? -26.141 -18.875 -14.469 1 51.78 101 GLY A N 1
ATOM 781 C CA . GLY A 1 101 ? -26.328 -20.219 -15.008 1 51.78 101 GLY A CA 1
ATOM 782 C C . GLY A 1 101 ? -27.234 -21.078 -14.156 1 51.78 101 GLY A C 1
ATOM 783 O O . GLY A 1 101 ? -27.672 -22.156 -14.594 1 51.78 101 GLY A O 1
ATOM 784 N N . VAL A 1 102 ? -27.203 -20.797 -12.828 1 51.59 102 VAL A N 1
ATOM 785 C CA . VAL A 1 102 ? -28.047 -21.656 -12 1 51.59 102 VAL A CA 1
ATOM 786 C C . VAL A 1 102 ? -29.516 -21.391 -12.297 1 51.59 102 VAL A C 1
ATOM 788 O O . VAL A 1 102 ? -30.359 -22.266 -12.102 1 51.59 102 VAL A O 1
ATOM 791 N N . ASN A 1 103 ? -29.844 -20.078 -12.453 1 42.69 103 ASN A N 1
ATOM 792 C CA . ASN A 1 103 ? -31.297 -19.953 -12.508 1 42.69 103 ASN A CA 1
ATOM 793 C C . ASN A 1 103 ? -31.844 -20.297 -13.891 1 42.69 103 ASN A C 1
ATOM 795 O O . ASN A 1 103 ? -33.031 -20.094 -14.164 1 42.69 103 ASN A O 1
ATOM 799 N N . ILE A 1 104 ? -30.906 -20.453 -14.859 1 38.38 104 ILE A N 1
ATOM 800 C CA . ILE A 1 104 ? -31.625 -20.531 -16.125 1 38.38 104 ILE A CA 1
ATOM 801 C C . ILE A 1 104 ? -32.188 -21.938 -16.312 1 38.38 104 ILE A C 1
ATOM 803 O O . ILE A 1 104 ? -32.906 -22.203 -17.281 1 38.38 104 ILE A O 1
ATOM 807 N N . LEU A 1 105 ? -31.797 -23.016 -15.562 1 31.5 105 LEU A N 1
ATOM 808 C CA . LEU A 1 105 ? -32.656 -24.125 -15.938 1 31.5 105 LEU A CA 1
ATOM 809 C C . LEU A 1 105 ? -34 -24.062 -15.18 1 31.5 105 LEU A C 1
ATOM 811 O O . LEU A 1 105 ? -34.062 -23.531 -14.07 1 31.5 105 LEU A O 1
ATOM 815 N N . MET B 1 1 ? 8.578 2.611 16.156 1 38.62 1 MET B N 1
ATOM 816 C CA . MET B 1 1 ? 7.652 2.166 15.117 1 38.62 1 MET B CA 1
ATOM 817 C C . MET B 1 1 ? 8.008 2.775 13.766 1 38.62 1 MET B C 1
ATOM 819 O O . MET B 1 1 ? 8.094 3.998 13.633 1 38.62 1 MET B O 1
ATOM 823 N N . ASP B 1 2 ? 8.789 2.146 13.008 1 49.44 2 ASP B N 1
ATOM 824 C CA . ASP B 1 2 ? 9.484 2.688 11.844 1 49.44 2 ASP B CA 1
ATOM 825 C C . ASP B 1 2 ? 8.492 3.217 10.812 1 49.44 2 ASP B C 1
ATOM 827 O O . ASP B 1 2 ? 7.582 2.498 10.383 1 49.44 2 ASP B O 1
ATOM 831 N N . MET B 1 3 ? 8.203 4.496 10.938 1 55.78 3 MET B N 1
ATOM 832 C CA . MET B 1 3 ? 7.285 5.254 10.086 1 55.78 3 MET B CA 1
ATOM 833 C C . MET B 1 3 ? 7.449 4.859 8.625 1 55.78 3 MET B C 1
ATOM 835 O O . MET B 1 3 ? 6.5 4.957 7.844 1 55.78 3 MET B O 1
ATOM 839 N N . TYR B 1 4 ? 8.688 4.266 8.367 1 63.47 4 TYR B N 1
ATOM 840 C CA . TYR B 1 4 ? 8.867 3.85 6.98 1 63.47 4 TYR B CA 1
ATOM 841 C C . TYR B 1 4 ? 8.57 2.365 6.812 1 63.47 4 TYR B C 1
ATOM 843 O O . TYR B 1 4 ? 9.219 1.52 7.43 1 63.47 4 TYR B O 1
ATOM 851 N N . LYS B 1 5 ? 7.414 2.188 6.289 1 78.69 5 LYS B N 1
ATOM 852 C CA . LYS B 1 5 ? 7.031 0.788 6.129 1 78.69 5 LYS B CA 1
ATOM 853 C C . LYS B 1 5 ? 7.566 0.219 4.816 1 78.69 5 LYS B C 1
ATOM 855 O O . LYS B 1 5 ? 7.746 0.954 3.844 1 78.69 5 LYS B O 1
ATOM 860 N N . LYS B 1 6 ? 8.023 -0.955 4.871 1 89.12 6 LYS B N 1
ATOM 861 C CA . LYS B 1 6 ? 8.57 -1.67 3.723 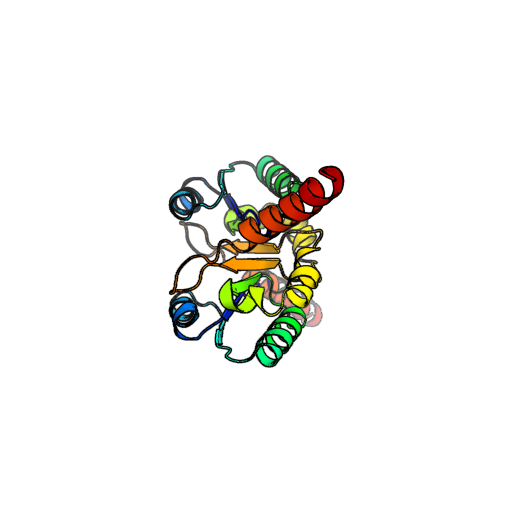1 89.12 6 LYS B CA 1
ATOM 862 C C . LYS B 1 6 ? 7.484 -1.983 2.699 1 89.12 6 LYS B C 1
ATOM 864 O O . LYS B 1 6 ? 6.328 -2.209 3.061 1 89.12 6 LYS B O 1
ATOM 869 N N . ILE B 1 7 ? 7.887 -1.898 1.456 1 94.38 7 ILE B N 1
ATOM 870 C CA . ILE B 1 7 ? 7.027 -2.291 0.344 1 94.38 7 ILE B CA 1
ATOM 871 C C . ILE B 1 7 ? 7.715 -3.379 -0.479 1 94.38 7 ILE B C 1
ATOM 873 O O . ILE B 1 7 ? 8.914 -3.293 -0.754 1 94.38 7 ILE B O 1
ATOM 877 N N . GLY B 1 8 ? 7 -4.418 -0.75 1 97.06 8 GLY B N 1
ATOM 878 C CA . GLY B 1 8 ? 7.516 -5.5 -1.575 1 97.06 8 GLY B CA 1
ATOM 879 C C . GLY B 1 8 ? 6.695 -5.742 -2.826 1 97.06 8 GLY B C 1
ATOM 880 O O . GLY B 1 8 ? 5.535 -5.332 -2.902 1 97.06 8 GLY B O 1
ATOM 881 N N . VAL B 1 9 ? 7.297 -6.395 -3.803 1 97.88 9 VAL B N 1
ATOM 882 C CA . VAL B 1 9 ? 6.57 -6.824 -4.992 1 97.88 9 VAL B CA 1
ATOM 883 C C . VAL B 1 9 ? 6.945 -8.266 -5.336 1 97.88 9 VAL B C 1
ATOM 885 O O . VAL B 1 9 ? 8.125 -8.625 -5.32 1 97.88 9 VAL B O 1
ATOM 888 N N . VAL B 1 10 ? 5.93 -9.047 -5.559 1 98.25 10 VAL B N 1
ATOM 889 C CA . VAL B 1 10 ? 6.078 -10.461 -5.879 1 98.25 10 VAL B CA 1
ATOM 890 C C . VAL B 1 10 ? 5.52 -10.734 -7.273 1 98.25 10 VAL B C 1
ATOM 892 O O . VAL B 1 10 ? 4.375 -10.383 -7.57 1 98.25 10 VAL B O 1
ATOM 895 N N . GLY B 1 11 ? 6.266 -11.32 -8.141 1 97.62 11 GLY B N 1
ATOM 896 C CA . GLY B 1 11 ? 5.82 -11.633 -9.492 1 97.62 11 GLY B CA 1
ATOM 897 C C . GLY B 1 11 ? 6.926 -12.188 -10.367 1 97.62 11 GLY B C 1
ATOM 898 O O . GLY B 1 11 ? 8 -12.539 -9.883 1 97.62 11 GLY B O 1
ATOM 899 N N . ASP B 1 12 ? 6.598 -12.414 -11.578 1 95.12 12 ASP B N 1
ATOM 900 C CA . ASP B 1 12 ? 7.625 -12.883 -12.5 1 95.12 12 ASP B CA 1
ATOM 901 C C . ASP B 1 12 ? 8.75 -11.859 -12.641 1 95.12 12 ASP B C 1
ATOM 903 O O . ASP B 1 12 ? 8.516 -10.656 -12.531 1 95.12 12 ASP B O 1
ATOM 907 N N . LYS B 1 13 ? 9.898 -12.305 -12.891 1 94.62 13 LYS B N 1
ATOM 908 C CA . LYS B 1 13 ? 11.117 -11.5 -12.891 1 94.62 13 LYS B CA 1
ATOM 909 C C . LYS B 1 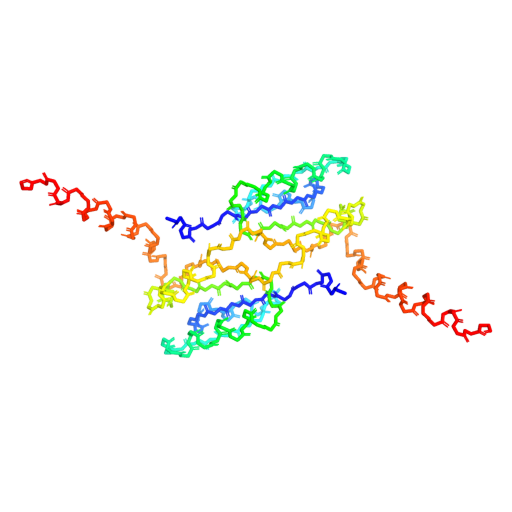13 ? 10.984 -10.297 -13.82 1 94.62 13 LYS B C 1
ATOM 911 O O . LYS B 1 13 ? 11.242 -9.164 -13.422 1 94.62 13 LYS B O 1
ATOM 916 N N . ASP B 1 14 ? 10.57 -10.477 -15.023 1 92.94 14 ASP B N 1
ATOM 917 C CA . ASP B 1 14 ? 10.484 -9.438 -16.031 1 92.94 14 ASP B CA 1
ATOM 918 C C . ASP B 1 14 ? 9.523 -8.328 -15.602 1 92.94 14 ASP B C 1
ATOM 920 O O . ASP B 1 14 ? 9.727 -7.156 -15.945 1 92.94 14 ASP B O 1
ATOM 924 N N . SER B 1 15 ? 8.562 -8.672 -14.836 1 94.25 15 SER B N 1
ATOM 925 C CA . SER B 1 15 ? 7.527 -7.723 -14.445 1 94.25 15 SER B CA 1
ATOM 926 C C . SER B 1 15 ? 7.945 -6.926 -13.211 1 94.25 15 SER B C 1
ATOM 928 O O . SER B 1 15 ? 7.539 -5.773 -13.047 1 94.25 15 SER B O 1
ATOM 930 N N . VAL B 1 16 ? 8.789 -7.582 -12.383 1 96.62 16 VAL B N 1
ATOM 931 C CA . VAL B 1 16 ? 8.922 -6.949 -11.07 1 96.62 16 VAL B CA 1
ATOM 932 C C . VAL B 1 16 ? 10.297 -6.297 -10.945 1 96.62 16 VAL B C 1
ATOM 934 O O . VAL B 1 16 ? 10.516 -5.445 -10.078 1 96.62 16 VAL B O 1
ATOM 937 N N . LEU B 1 17 ? 11.211 -6.508 -11.773 1 95.19 17 LEU B N 1
ATOM 938 C CA . LEU B 1 17 ? 12.586 -6.031 -11.633 1 95.19 17 LEU B CA 1
ATOM 939 C C . LEU B 1 17 ? 12.648 -4.512 -11.695 1 95.19 17 LEU B C 1
ATOM 941 O O . LEU B 1 17 ? 13.438 -3.887 -10.984 1 95.19 17 LEU B O 1
ATOM 945 N N . ALA B 1 18 ? 11.875 -3.873 -12.438 1 92.44 18 ALA B N 1
ATOM 946 C CA . ALA B 1 18 ? 11.852 -2.424 -12.609 1 92.44 18 ALA B CA 1
ATOM 947 C C . ALA B 1 18 ? 11.555 -1.718 -11.289 1 92.44 18 ALA B C 1
ATOM 949 O O . ALA B 1 18 ? 11.969 -0.573 -11.086 1 92.44 18 ALA B O 1
ATOM 950 N N . PHE B 1 19 ? 10.914 -2.398 -10.383 1 93.25 19 PHE B N 1
ATOM 951 C CA . PHE B 1 19 ? 10.5 -1.797 -9.125 1 93.25 19 PHE B CA 1
ATOM 952 C C . PHE B 1 19 ? 11.703 -1.557 -8.219 1 93.25 19 PHE B C 1
ATOM 954 O O . PHE B 1 19 ? 11.633 -0.765 -7.281 1 93.25 19 PHE B O 1
ATOM 961 N N . LYS B 1 20 ? 12.742 -2.236 -8.5 1 93.62 20 LYS B N 1
ATOM 962 C CA . LYS B 1 20 ? 13.969 -2.029 -7.73 1 93.62 20 LYS B CA 1
ATOM 963 C C . LYS B 1 20 ? 14.43 -0.578 -7.812 1 93.62 20 LYS B C 1
ATOM 965 O O . LYS B 1 20 ? 14.922 -0.021 -6.828 1 93.62 20 LYS B O 1
ATOM 970 N N . ALA B 1 21 ? 14.219 0.01 -8.977 1 90.81 21 ALA B N 1
ATOM 971 C CA . ALA B 1 21 ? 14.633 1.392 -9.203 1 90.81 21 ALA B CA 1
ATOM 972 C C . ALA B 1 21 ? 13.844 2.354 -8.312 1 90.81 21 ALA B C 1
ATOM 974 O O . ALA B 1 21 ? 14.312 3.455 -8.016 1 90.81 21 ALA B O 1
ATOM 975 N N . LEU B 1 22 ? 12.688 1.933 -7.852 1 87.5 22 LEU B N 1
ATOM 976 C CA . LEU B 1 22 ? 11.82 2.766 -7.02 1 87.5 22 LEU B CA 1
ATOM 977 C C . LEU B 1 22 ? 12.117 2.545 -5.543 1 87.5 22 LEU B C 1
ATOM 979 O O . LEU B 1 22 ? 11.453 3.123 -4.68 1 87.5 22 LEU B O 1
ATOM 983 N N . GLY B 1 23 ? 13.023 1.62 -5.234 1 88.75 23 GLY B N 1
ATOM 984 C CA . GLY B 1 23 ? 13.367 1.331 -3.852 1 88.75 23 GLY B CA 1
ATOM 985 C C 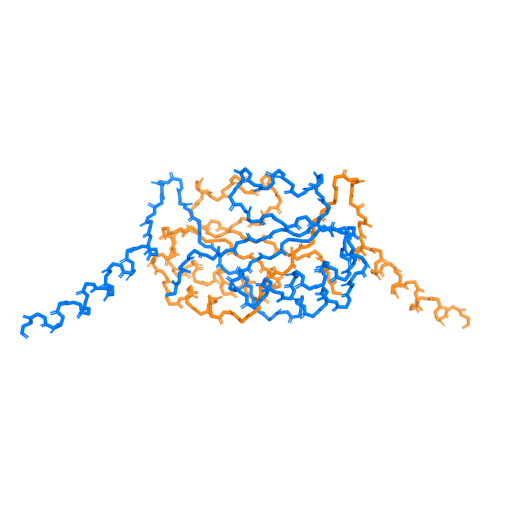. GLY B 1 23 ? 12.477 0.273 -3.223 1 88.75 23 GLY B C 1
ATOM 986 O O . GLY B 1 23 ? 12.461 0.12 -2 1 88.75 23 GLY B O 1
ATOM 987 N N . ILE B 1 24 ? 11.688 -0.359 -4.016 1 94 24 ILE B N 1
ATOM 988 C CA . ILE B 1 24 ? 10.805 -1.427 -3.549 1 94 24 ILE B CA 1
ATOM 989 C C . ILE B 1 24 ? 11.57 -2.75 -3.527 1 94 24 ILE B C 1
ATOM 991 O O . ILE B 1 24 ? 12.336 -3.045 -4.445 1 94 24 ILE B O 1
ATOM 995 N N . ASP B 1 25 ? 11.336 -3.566 -2.504 1 97 25 ASP B N 1
ATOM 996 C CA . ASP B 1 25 ? 11.938 -4.895 -2.447 1 97 25 ASP B CA 1
ATOM 997 C C . ASP B 1 25 ? 11.312 -5.828 -3.48 1 97 25 ASP B C 1
ATOM 999 O O . ASP B 1 25 ? 10.094 -5.988 -3.521 1 97 25 ASP B O 1
ATOM 1003 N N . VAL B 1 26 ? 12.164 -6.449 -4.234 1 97.88 26 VAL B N 1
ATOM 1004 C CA . VAL B 1 26 ? 11.68 -7.242 -5.359 1 97.88 26 VAL B CA 1
ATOM 1005 C C . VAL B 1 26 ? 11.875 -8.727 -5.066 1 97.88 26 VAL B C 1
ATOM 1007 O O . VAL B 1 26 ? 12.961 -9.156 -4.672 1 97.88 26 VAL B O 1
ATOM 1010 N N . PHE B 1 27 ? 10.836 -9.5 -5.316 1 98.5 27 PHE B N 1
ATOM 1011 C CA . PHE B 1 27 ? 10.852 -10.945 -5.098 1 98.5 27 PHE B CA 1
ATOM 1012 C C . PHE B 1 27 ? 10.336 -11.68 -6.328 1 98.5 27 PHE B C 1
ATOM 1014 O O . PHE B 1 27 ? 9.148 -12.023 -6.402 1 98.5 27 PHE B O 1
ATOM 1021 N N . PRO B 1 28 ? 11.258 -11.977 -7.227 1 97.88 28 PRO B N 1
ATOM 1022 C CA . PRO B 1 28 ? 10.844 -12.781 -8.375 1 97.88 28 PRO B CA 1
ATOM 1023 C C . PRO B 1 28 ? 10.5 -14.219 -7.992 1 97.88 28 PRO B C 1
ATOM 1025 O O . PRO B 1 28 ? 11.188 -14.828 -7.168 1 97.88 28 PRO B O 1
ATOM 1028 N N . VAL B 1 29 ? 9.438 -14.672 -8.539 1 97.94 29 VAL B N 1
ATOM 1029 C CA . VAL B 1 29 ? 9.016 -16.031 -8.25 1 97.94 29 VAL B CA 1
ATOM 1030 C C . VAL B 1 29 ? 8.656 -16.75 -9.547 1 97.94 29 VAL B C 1
ATOM 1032 O O . VAL B 1 29 ? 8.273 -16.109 -10.531 1 97.94 29 VAL B O 1
ATOM 1035 N N . VAL B 1 30 ? 8.766 -18.062 -9.539 1 95 30 VAL B N 1
ATOM 1036 C CA . VAL B 1 30 ? 8.461 -18.875 -10.711 1 95 30 VAL B CA 1
ATOM 1037 C C . VAL B 1 30 ? 7.34 -19.859 -10.391 1 95 30 VAL B C 1
ATOM 1039 O O . VAL B 1 30 ? 6.352 -19.938 -11.117 1 95 30 VAL B O 1
ATOM 1042 N N . GLU B 1 31 ? 7.426 -20.5 -9.195 1 96.88 31 GLU B N 1
ATOM 1043 C CA . GLU B 1 31 ? 6.449 -21.516 -8.82 1 96.88 31 GLU B CA 1
ATOM 1044 C C . GLU B 1 31 ? 5.391 -20.938 -7.879 1 96.88 31 GLU B C 1
ATOM 1046 O O . GLU B 1 31 ? 5.684 -20.062 -7.074 1 96.88 31 GLU B O 1
ATOM 1051 N N . ASP B 1 32 ? 4.254 -21.516 -7.961 1 97.06 32 ASP B N 1
ATOM 1052 C CA . ASP B 1 32 ? 3.137 -21.078 -7.133 1 97.06 32 ASP B CA 1
ATOM 1053 C C . ASP B 1 32 ? 3.465 -21.219 -5.648 1 97.06 32 ASP B C 1
ATOM 1055 O O . ASP B 1 32 ? 3.178 -20.312 -4.855 1 97.06 32 ASP B O 1
ATOM 1059 N N . GLU B 1 33 ? 4.016 -22.344 -5.332 1 97.62 33 GLU B N 1
ATOM 1060 C CA . GLU B 1 33 ? 4.34 -22.594 -3.932 1 97.62 33 GLU B CA 1
ATOM 1061 C C . GLU B 1 33 ? 5.336 -21.562 -3.402 1 97.62 33 GLU B C 1
ATOM 1063 O O . GLU B 1 33 ? 5.207 -21.094 -2.27 1 97.62 33 GLU B O 1
ATOM 1068 N N . GLU B 1 34 ? 6.297 -21.297 -4.223 1 98 34 GLU B N 1
ATOM 1069 C CA . GLU B 1 34 ? 7.27 -20.266 -3.852 1 98 34 GLU B CA 1
ATOM 1070 C C . GLU B 1 34 ? 6.594 -18.922 -3.639 1 98 34 GLU B C 1
ATOM 1072 O O . GLU B 1 34 ? 6.922 -18.203 -2.695 1 98 34 GLU B O 1
ATOM 1077 N N . ALA B 1 35 ? 5.695 -18.609 -4.531 1 98.06 35 ALA B N 1
ATOM 1078 C CA . ALA B 1 35 ? 4.957 -17.359 -4.434 1 98.06 35 ALA B CA 1
ATOM 1079 C C . ALA B 1 35 ? 4.176 -17.281 -3.125 1 98.06 35 ALA B C 1
ATOM 1081 O O . ALA B 1 35 ? 4.23 -16.266 -2.418 1 98.06 35 ALA B O 1
ATOM 1082 N N . ARG B 1 36 ? 3.451 -18.281 -2.758 1 97.75 36 ARG B N 1
ATOM 1083 C CA . ARG B 1 36 ? 2.668 -18.359 -1.528 1 97.75 36 ARG B CA 1
ATOM 1084 C C . ARG B 1 36 ? 3.551 -18.141 -0.303 1 97.75 36 ARG B C 1
ATOM 1086 O O . ARG B 1 36 ? 3.229 -17.328 0.567 1 97.75 36 ARG B O 1
ATOM 1093 N N . LYS B 1 37 ? 4.656 -18.891 -0.307 1 98.06 37 LYS B N 1
ATOM 1094 C CA . LYS B 1 37 ? 5.574 -18.797 0.826 1 98.06 37 LYS B CA 1
ATOM 1095 C C . LYS B 1 37 ? 6.16 -17.391 0.948 1 98.06 37 LYS B C 1
ATOM 1097 O O . LYS B 1 37 ? 6.316 -16.875 2.055 1 98.06 37 LYS B O 1
ATOM 1102 N N . THR B 1 38 ? 6.504 -16.875 -0.189 1 98.44 38 THR B N 1
ATOM 1103 C CA . THR B 1 38 ? 7.09 -15.539 -0.2 1 98.44 38 THR B CA 1
ATOM 1104 C C . THR B 1 38 ? 6.102 -14.516 0.346 1 98.44 38 THR B C 1
ATOM 1106 O O . THR B 1 38 ? 6.453 -13.711 1.212 1 98.44 38 THR B O 1
ATOM 1109 N N . ILE B 1 39 ? 4.871 -14.516 -0.109 1 97.25 39 ILE B N 1
ATOM 1110 C CA . ILE B 1 39 ? 3.85 -13.578 0.34 1 97.25 39 ILE B CA 1
ATOM 1111 C C . ILE B 1 39 ? 3.602 -13.758 1.835 1 97.25 39 ILE B C 1
ATOM 1113 O O . ILE B 1 39 ? 3.523 -12.781 2.582 1 97.25 39 ILE B O 1
ATOM 1117 N N . ASP B 1 40 ? 3.506 -15 2.303 1 95.88 40 ASP B N 1
ATOM 1118 C CA . ASP B 1 40 ? 3.326 -15.281 3.723 1 95.88 40 ASP B CA 1
ATOM 1119 C C . ASP B 1 40 ? 4.488 -14.727 4.547 1 95.88 40 ASP B C 1
ATOM 1121 O O . ASP B 1 40 ? 4.273 -14.133 5.605 1 95.88 40 ASP B O 1
ATOM 1125 N N . LYS B 1 41 ? 5.648 -14.945 4.051 1 96.81 41 LYS B N 1
ATOM 1126 C CA . LYS B 1 41 ? 6.836 -14.453 4.738 1 96.81 41 LYS B CA 1
ATOM 1127 C C . LYS B 1 41 ? 6.82 -12.93 4.84 1 96.81 41 LYS B C 1
ATOM 1129 O O . LYS B 1 41 ? 7.086 -12.367 5.906 1 96.81 41 LYS B O 1
ATOM 1134 N N . LEU B 1 42 ? 6.551 -12.273 3.762 1 95.69 42 LEU B N 1
ATOM 1135 C CA . LEU B 1 42 ? 6.508 -10.82 3.752 1 95.69 42 LEU B CA 1
ATOM 1136 C C . LEU B 1 42 ? 5.441 -10.297 4.711 1 95.69 42 LEU B C 1
ATOM 1138 O O . LEU B 1 42 ? 5.648 -9.281 5.383 1 95.69 42 LEU B O 1
ATOM 1142 N N . ALA B 1 43 ? 4.293 -10.938 4.715 1 91.44 43 ALA B N 1
ATOM 1143 C CA . ALA B 1 43 ? 3.189 -10.539 5.582 1 91.44 43 ALA B CA 1
ATOM 1144 C C . ALA B 1 43 ? 3.604 -10.57 7.051 1 91.44 43 ALA B C 1
ATOM 1146 O O . ALA B 1 43 ? 3.084 -9.812 7.867 1 91.44 43 ALA B O 1
ATOM 1147 N N . MET B 1 44 ? 4.582 -11.391 7.348 1 90.19 44 MET B N 1
ATOM 1148 C CA . MET B 1 44 ? 4.992 -11.578 8.734 1 90.19 44 MET B CA 1
ATOM 1149 C C . MET B 1 44 ? 6.25 -10.781 9.047 1 90.19 44 MET B C 1
ATOM 1151 O O . MET B 1 44 ? 6.734 -10.789 10.18 1 90.19 44 MET B O 1
ATOM 1155 N N . THR B 1 45 ? 6.773 -10.164 8.031 1 91.12 45 THR B N 1
ATOM 1156 C CA . THR B 1 45 ? 8.062 -9.516 8.25 1 91.12 45 THR B CA 1
ATOM 1157 C C . THR B 1 45 ? 7.926 -8 8.109 1 91.12 45 THR B C 1
ATOM 1159 O O . THR B 1 45 ? 8.883 -7.316 7.73 1 91.12 45 THR B O 1
ATOM 1162 N N . GLY B 1 46 ? 6.738 -7.41 8.359 1 85.31 46 GLY B N 1
ATOM 1163 C CA . GLY B 1 46 ? 6.562 -5.988 8.609 1 85.31 46 GLY B CA 1
ATOM 1164 C C . GLY B 1 46 ? 6.348 -5.188 7.336 1 85.31 46 GLY B C 1
ATOM 1165 O O . GLY B 1 46 ? 6.508 -3.965 7.332 1 85.31 46 GLY B O 1
ATOM 1166 N N . TYR B 1 47 ? 6.098 -5.816 6.191 1 91.69 47 TYR B N 1
ATOM 1167 C CA . TYR B 1 47 ? 5.75 -5.094 4.973 1 91.69 47 TYR B CA 1
ATOM 1168 C C . TYR B 1 47 ? 4.359 -4.488 5.074 1 91.69 47 TYR B C 1
ATOM 1170 O O . TYR B 1 47 ? 3.422 -5.141 5.547 1 91.69 47 TYR B O 1
ATOM 1178 N N . ALA B 1 48 ? 4.281 -3.25 4.676 1 90.25 48 ALA B N 1
ATOM 1179 C CA . ALA B 1 48 ? 2.99 -2.564 4.707 1 90.25 48 ALA B CA 1
ATOM 1180 C C . ALA B 1 48 ? 2.182 -2.863 3.447 1 90.25 48 ALA B C 1
ATOM 1182 O O . ALA B 1 48 ? 0.952 -2.953 3.5 1 90.25 48 ALA B O 1
ATOM 1183 N N . VAL B 1 49 ? 2.877 -2.986 2.338 1 92.81 49 VAL B N 1
ATOM 1184 C CA . VAL B 1 49 ? 2.23 -3.238 1.056 1 92.81 49 VAL B CA 1
ATOM 1185 C C . VAL B 1 49 ? 2.988 -4.324 0.298 1 92.81 49 VAL B C 1
ATOM 1187 O O . VAL B 1 49 ? 4.223 -4.324 0.267 1 92.81 49 VAL B O 1
ATOM 1190 N N . ILE B 1 50 ? 2.25 -5.266 -0.232 1 95.44 50 ILE B N 1
ATOM 1191 C CA . ILE B 1 50 ? 2.801 -6.281 -1.124 1 95.44 50 ILE B CA 1
ATOM 1192 C C . ILE B 1 50 ? 2.094 -6.219 -2.477 1 95.44 50 ILE B C 1
ATOM 1194 O O . ILE B 1 50 ? 0.909 -6.543 -2.58 1 95.44 50 ILE B O 1
ATOM 1198 N N . PHE B 1 51 ? 2.838 -5.852 -3.488 1 95.19 51 PHE B N 1
ATOM 1199 C CA . PHE B 1 51 ? 2.328 -5.949 -4.852 1 95.19 51 PHE B CA 1
ATOM 1200 C C . PHE B 1 51 ? 2.516 -7.359 -5.398 1 95.19 51 PHE B C 1
ATOM 1202 O O . PHE B 1 51 ? 3.564 -7.977 -5.191 1 95.19 51 PHE B O 1
ATOM 1209 N N . VAL B 1 52 ? 1.514 -7.832 -6.062 1 96.19 52 VAL B N 1
ATOM 1210 C CA . VAL B 1 52 ? 1.577 -9.156 -6.668 1 96.19 52 VAL B CA 1
ATOM 1211 C C . VAL B 1 52 ? 1.111 -9.086 -8.125 1 96.19 52 VAL B C 1
ATOM 1213 O O . VAL B 1 52 ? 0.079 -8.484 -8.422 1 96.19 52 VAL B O 1
ATOM 1216 N N . THR B 1 53 ? 1.899 -9.656 -9.023 1 95.25 53 THR B N 1
ATOM 1217 C CA . THR B 1 53 ? 1.456 -9.664 -10.414 1 95.25 53 THR B CA 1
ATOM 1218 C C . THR B 1 53 ? 0.225 -10.547 -10.586 1 95.25 53 THR B C 1
ATOM 1220 O O . THR B 1 53 ? 0.11 -11.594 -9.938 1 95.25 53 THR B O 1
ATOM 1223 N N . GLU B 1 54 ? -0.662 -10.133 -11.453 1 92.5 54 GLU B N 1
ATOM 1224 C CA . GLU B 1 54 ? -1.915 -10.844 -11.68 1 92.5 54 GLU B CA 1
ATOM 1225 C C . GLU B 1 54 ? -1.659 -12.281 -12.117 1 92.5 54 GLU B C 1
ATOM 1227 O O . GLU B 1 54 ? -2.393 -13.195 -11.727 1 92.5 54 GLU B O 1
ATOM 1232 N N . HIS B 1 55 ? -0.683 -12.469 -12.867 1 91.94 55 HIS B N 1
ATOM 1233 C CA . HIS B 1 55 ? -0.355 -13.812 -13.336 1 91.94 55 HIS B CA 1
ATOM 1234 C C . HIS B 1 55 ? -0.041 -14.742 -12.172 1 91.94 55 HIS B C 1
ATOM 1236 O O . HIS B 1 55 ? -0.522 -15.875 -12.133 1 91.94 55 HIS B O 1
ATOM 1242 N N . VAL B 1 56 ? 0.7 -14.242 -11.289 1 95 56 VAL B N 1
ATOM 1243 C CA . VAL B 1 56 ? 1.044 -15.023 -10.102 1 95 56 VAL B CA 1
ATOM 1244 C C . VAL B 1 56 ? -0.181 -15.164 -9.203 1 95 56 VAL B C 1
ATOM 1246 O O . VAL B 1 56 ? -0.468 -16.25 -8.695 1 95 56 VAL B O 1
ATOM 1249 N N . ALA B 1 57 ? -0.916 -14.188 -9.055 1 94 57 ALA B N 1
ATOM 1250 C CA . ALA B 1 57 ? -2.062 -14.133 -8.148 1 94 57 ALA B CA 1
ATOM 1251 C C . ALA B 1 57 ? -3.125 -15.156 -8.555 1 94 57 ALA B C 1
ATOM 1253 O O . ALA B 1 57 ? -3.744 -15.789 -7.695 1 94 57 ALA B O 1
ATOM 1254 N N . LYS B 1 58 ? -3.305 -15.227 -9.789 1 92.19 58 LYS B N 1
ATOM 1255 C CA . LYS B 1 58 ? -4.348 -16.109 -10.297 1 92.19 58 LYS B CA 1
ATOM 1256 C C . LYS B 1 58 ? -4.098 -17.562 -9.875 1 92.19 58 LYS B C 1
ATOM 1258 O O . LYS B 1 58 ? -5.043 -18.312 -9.656 1 92.19 58 LYS B O 1
ATOM 1263 N N . ASN B 1 59 ? -2.854 -17.922 -9.688 1 94.38 59 ASN B N 1
ATOM 1264 C CA . ASN B 1 59 ? -2.482 -19.281 -9.359 1 94.38 59 ASN B CA 1
ATOM 1265 C C . ASN B 1 59 ? -2.484 -19.516 -7.852 1 94.38 59 ASN B C 1
ATOM 1267 O O . ASN B 1 59 ? -2.355 -20.656 -7.398 1 94.38 59 ASN B O 1
ATOM 1271 N N . ILE B 1 60 ? -2.637 -18.484 -7.074 1 95.38 60 ILE B N 1
ATOM 1272 C CA . ILE B 1 60 ? -2.625 -18.625 -5.621 1 95.38 60 ILE B CA 1
ATOM 1273 C C . ILE B 1 60 ? -3.758 -17.797 -5.012 1 95.38 60 ILE B C 1
ATOM 1275 O O . ILE B 1 60 ? -3.549 -17.062 -4.051 1 95.38 60 ILE B O 1
ATOM 1279 N N . GLU B 1 61 ? -4.871 -17.875 -5.477 1 92 61 GLU B N 1
ATOM 1280 C CA . GLU B 1 61 ? -6.031 -17.062 -5.121 1 92 61 GLU B CA 1
ATOM 1281 C C . GLU B 1 61 ? -6.344 -17.172 -3.631 1 92 61 GLU B C 1
ATOM 1283 O O . GLU B 1 61 ? -6.711 -16.172 -2.996 1 92 61 GLU B O 1
ATOM 1288 N N . GLU B 1 62 ? -6.242 -18.359 -3.117 1 91.38 62 GLU B N 1
ATOM 1289 C CA . GLU B 1 62 ? -6.535 -18.547 -1.7 1 91.38 62 GLU B CA 1
ATOM 1290 C C . GLU B 1 62 ? -5.602 -17.719 -0.826 1 91.38 62 GLU B C 1
ATOM 1292 O O . GLU B 1 62 ? -6.031 -17.141 0.174 1 91.38 62 GLU B O 1
ATOM 1297 N N . THR B 1 63 ? -4.355 -17.734 -1.18 1 92.81 63 THR B N 1
ATOM 1298 C CA . THR B 1 63 ? -3.381 -16.938 -0.448 1 92.81 63 THR B CA 1
ATOM 1299 C C . THR B 1 63 ? -3.717 -15.445 -0.548 1 92.81 63 THR B C 1
ATOM 1301 O O . THR B 1 63 ? -3.693 -14.734 0.455 1 92.81 63 THR B O 1
ATOM 1304 N N . ILE B 1 64 ? -4.074 -15.023 -1.751 1 91.19 64 ILE B N 1
ATOM 1305 C CA . ILE B 1 64 ? -4.398 -13.625 -1.982 1 91.19 64 ILE B CA 1
ATOM 1306 C C . ILE B 1 64 ? -5.621 -13.234 -1.149 1 91.19 64 ILE B C 1
ATOM 1308 O O . ILE B 1 64 ? -5.629 -12.18 -0.507 1 91.19 64 ILE B O 1
ATOM 1312 N N . GLU B 1 65 ? -6.578 -14 -1.109 1 87.88 65 GLU B N 1
ATOM 1313 C CA . GLU B 1 65 ? -7.824 -13.734 -0.398 1 87.88 65 GLU B CA 1
ATOM 1314 C C . GLU B 1 65 ? -7.586 -13.594 1.102 1 87.88 65 GLU B C 1
ATOM 1316 O O . GLU B 1 65 ? -8.266 -12.812 1.771 1 87.88 65 GLU B O 1
ATOM 1321 N N . ARG B 1 66 ? -6.637 -14.297 1.575 1 85.44 66 ARG B N 1
ATOM 1322 C CA . ARG B 1 66 ? -6.301 -14.227 2.994 1 85.44 66 ARG B CA 1
ATOM 1323 C C . ARG B 1 66 ? -5.852 -12.828 3.383 1 85.44 66 ARG B C 1
ATOM 1325 O O . ARG B 1 66 ? -6.133 -12.359 4.492 1 85.44 66 ARG B O 1
ATOM 1332 N N . TYR B 1 67 ? -5.281 -12.18 2.457 1 83.44 67 TYR B N 1
ATOM 1333 C CA . TYR B 1 67 ? -4.688 -10.891 2.805 1 83.44 67 TYR B CA 1
ATOM 1334 C C . TYR B 1 67 ? -5.535 -9.742 2.287 1 83.44 67 TYR B C 1
ATOM 1336 O O . TYR B 1 67 ? -5.25 -8.578 2.564 1 83.44 67 TYR B O 1
ATOM 1344 N N . THR B 1 68 ? -6.449 -9.992 1.508 1 76.88 68 THR B N 1
ATOM 1345 C CA . THR B 1 68 ? -7.316 -8.945 0.986 1 76.88 68 THR B CA 1
ATOM 1346 C C . THR B 1 68 ? -8.516 -8.719 1.907 1 76.88 68 THR B C 1
ATOM 1348 O O . THR B 1 68 ? -9.312 -7.805 1.688 1 76.88 68 THR B O 1
ATOM 1351 N N . ARG B 1 69 ? -8.609 -9.539 2.877 1 70.88 69 ARG B N 1
ATOM 1352 C CA . ARG B 1 69 ? -9.688 -9.406 3.848 1 70.88 69 ARG B CA 1
ATOM 1353 C C . ARG B 1 69 ? -9.352 -8.367 4.91 1 70.88 69 ARG B C 1
ATOM 1355 O O . ARG B 1 69 ? -10.086 -8.203 5.883 1 70.88 69 ARG B O 1
ATOM 1362 N N . GLN B 1 70 ? -8.359 -7.625 4.641 1 63.38 70 GLN B N 1
ATOM 1363 C CA . GLN B 1 70 ? -7.906 -6.66 5.637 1 63.38 70 GLN B CA 1
ATOM 1364 C C . GLN B 1 70 ? -8.93 -5.543 5.828 1 63.38 70 GLN B C 1
ATOM 1366 O O . GLN B 1 70 ? -9.562 -5.102 4.867 1 63.38 70 GLN B O 1
ATOM 1371 N N . VAL B 1 71 ? -8.992 -5.23 7.105 1 69.31 71 VAL B N 1
ATOM 1372 C CA . VAL B 1 71 ? -9.992 -4.27 7.57 1 69.31 71 VAL B CA 1
ATOM 1373 C C . VAL B 1 71 ? -9.453 -2.85 7.41 1 69.31 71 VAL B C 1
ATOM 1375 O O . VAL B 1 71 ? -10.172 -1.95 6.977 1 69.31 71 VAL B O 1
ATOM 1378 N N . LEU B 1 72 ? -8.086 -2.648 7.605 1 81.69 72 LEU B N 1
ATOM 1379 C CA . LEU B 1 72 ? -7.531 -1.3 7.594 1 81.69 72 LEU B CA 1
ATOM 1380 C C . LEU B 1 72 ? -6.547 -1.127 6.445 1 81.69 72 LEU B C 1
ATOM 1382 O O . LEU B 1 72 ? -5.832 -2.066 6.082 1 81.69 72 LEU B O 1
ATOM 1386 N N . PRO B 1 73 ? -6.543 0.081 5.941 1 89.56 73 PRO B N 1
ATOM 1387 C CA . PRO B 1 73 ? -5.574 0.333 4.871 1 89.56 73 PRO B CA 1
ATOM 1388 C C . PRO B 1 73 ? -4.141 0.425 5.383 1 89.56 73 PRO B C 1
ATOM 1390 O O . PRO B 1 73 ? -3.92 0.679 6.57 1 89.56 73 PRO B O 1
ATOM 1393 N N . ALA B 1 74 ? -3.256 0.149 4.516 1 90.38 74 ALA B N 1
ATOM 1394 C CA . ALA B 1 74 ? -1.868 0.518 4.781 1 90.38 74 ALA B CA 1
ATOM 1395 C C . ALA B 1 74 ? -1.665 2.023 4.648 1 90.38 74 ALA B C 1
ATOM 1397 O O . ALA B 1 74 ? -2.008 2.613 3.619 1 90.38 74 ALA B O 1
ATOM 1398 N N . VAL B 1 75 ? -1.167 2.666 5.723 1 91.94 75 VAL B N 1
ATOM 1399 C CA . VAL B 1 75 ? -0.819 4.082 5.648 1 91.94 75 VAL B CA 1
ATOM 1400 C C . VAL B 1 75 ? 0.691 4.234 5.488 1 91.94 75 VAL B C 1
ATOM 1402 O O . VAL B 1 75 ? 1.464 3.754 6.32 1 91.94 75 VAL B O 1
ATOM 1405 N N . ILE B 1 76 ? 1.109 4.883 4.422 1 91.69 76 ILE B N 1
ATOM 1406 C CA . ILE B 1 76 ? 2.523 5.031 4.09 1 91.69 76 ILE B CA 1
ATOM 1407 C C . ILE B 1 76 ? 2.883 6.516 4.02 1 91.69 76 ILE B C 1
ATOM 1409 O O . ILE B 1 76 ? 2.234 7.285 3.311 1 91.69 76 ILE B O 1
ATOM 1413 N N . LEU B 1 77 ? 3.912 6.832 4.684 1 91.44 77 LEU B N 1
ATOM 1414 C CA . LEU B 1 77 ? 4.332 8.227 4.672 1 91.44 77 LEU B CA 1
ATOM 1415 C C . LEU B 1 77 ? 5.305 8.492 3.527 1 91.44 77 LEU B C 1
ATOM 1417 O O . LEU B 1 77 ? 6.242 7.727 3.312 1 91.44 77 LEU B O 1
ATOM 1421 N N . ILE B 1 78 ? 5.074 9.531 2.828 1 90.88 78 ILE B N 1
ATOM 1422 C CA . ILE B 1 78 ? 5.926 9.914 1.708 1 90.88 78 ILE B CA 1
ATOM 1423 C C . ILE B 1 78 ? 6.426 11.344 1.905 1 90.88 78 ILE B C 1
ATOM 1425 O O . ILE B 1 78 ? 5.836 12.109 2.664 1 90.88 78 ILE B O 1
ATOM 1429 N N . PRO B 1 79 ? 7.5 11.609 1.285 1 88.38 79 PRO B N 1
ATOM 1430 C CA . PRO B 1 79 ? 8.008 12.977 1.42 1 88.38 79 PRO B CA 1
ATOM 1431 C C . PRO B 1 79 ? 7.117 14.016 0.741 1 88.38 79 PRO B C 1
ATOM 1433 O O . PRO B 1 79 ? 6.32 13.664 -0.137 1 88.38 79 PRO B O 1
ATOM 1436 N N . SER B 1 80 ? 7.227 15.203 1.202 1 86.06 80 SER B N 1
ATOM 1437 C CA . SER B 1 80 ? 6.574 16.328 0.537 1 86.06 80 SER B CA 1
ATOM 1438 C C . SER B 1 80 ? 7.496 16.969 -0.499 1 86.06 80 SER B C 1
ATOM 1440 O O . SER B 1 80 ? 8.688 16.656 -0.552 1 86.06 80 SER B O 1
ATOM 1442 N N . ASN B 1 81 ? 6.871 17.625 -1.487 1 78.12 81 ASN B N 1
ATOM 1443 C CA . ASN B 1 81 ? 7.695 18.359 -2.436 1 78.12 81 ASN B CA 1
ATOM 1444 C C . ASN B 1 81 ? 8.766 19.188 -1.724 1 78.12 81 ASN B C 1
ATOM 1446 O O . ASN B 1 81 ? 9.836 19.438 -2.281 1 78.12 81 ASN B O 1
ATOM 1450 N N . GLN B 1 82 ? 8.469 19.688 -0.595 1 67.06 82 GLN B N 1
ATOM 1451 C CA . GLN B 1 82 ? 9.453 20.469 0.145 1 67.06 82 GLN B CA 1
ATOM 1452 C C . GLN B 1 82 ? 10.523 19.578 0.765 1 67.06 82 GLN B C 1
ATOM 1454 O O . GLN B 1 82 ? 11.461 20.062 1.394 1 67.06 82 GLN B O 1
ATOM 1459 N N . GLY B 1 83 ? 10.586 18.344 0.467 1 65.69 83 GLY B N 1
ATOM 1460 C CA . GLY B 1 83 ? 11.594 17.406 0.936 1 65.69 83 GLY B CA 1
ATOM 1461 C C . GLY B 1 83 ? 11.102 16.516 2.066 1 65.69 83 GLY B C 1
ATOM 1462 O O . GLY B 1 83 ? 9.906 16.5 2.373 1 65.69 83 GLY B O 1
ATOM 1463 N N . THR B 1 84 ? 12.008 15.586 2.477 1 60.62 84 THR B N 1
ATOM 1464 C CA . THR B 1 84 ? 11.703 14.617 3.525 1 60.62 84 THR B CA 1
ATOM 1465 C C . THR B 1 84 ? 11.789 15.266 4.902 1 60.62 84 THR B C 1
ATOM 1467 O O . THR B 1 84 ? 12.633 16.125 5.137 1 60.62 84 THR B O 1
ATOM 1470 N N . LEU B 1 85 ? 10.766 15.242 5.727 1 56.81 85 LEU B N 1
ATOM 1471 C CA . LEU B 1 85 ? 10.906 15.758 7.082 1 56.81 85 LEU B CA 1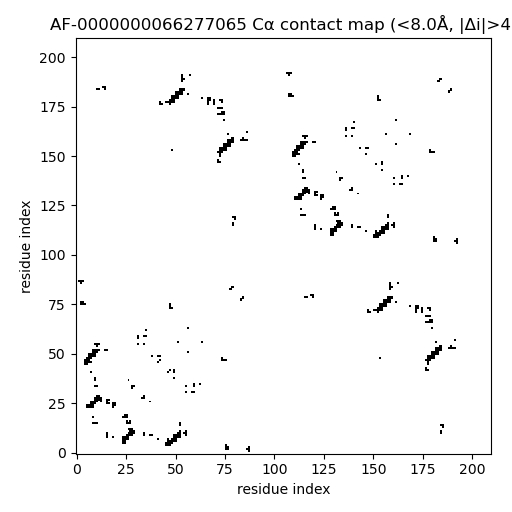
ATOM 1472 C C . LEU B 1 85 ? 11.5 14.703 8.008 1 56.81 85 LEU B C 1
ATOM 1474 O O . LEU B 1 85 ? 11.891 15.008 9.133 1 56.81 85 LEU B O 1
ATOM 1478 N N . ASN B 1 86 ? 11.914 13.523 7.332 1 55.62 86 ASN B N 1
ATOM 1479 C CA . ASN B 1 86 ? 12.523 12.43 8.07 1 55.62 86 ASN B CA 1
ATOM 1480 C C . ASN B 1 86 ? 11.867 12.234 9.438 1 55.62 86 ASN B C 1
ATOM 1482 O O . ASN B 1 86 ? 12.555 12.062 10.445 1 55.62 86 ASN B O 1
ATOM 1486 N N . ILE B 1 87 ? 10.656 12.508 9.523 1 53.88 87 ILE B N 1
ATOM 1487 C CA . ILE B 1 87 ? 9.945 12.539 10.797 1 53.88 87 ILE B CA 1
ATOM 1488 C C . ILE B 1 87 ? 10.156 11.211 11.531 1 53.88 87 ILE B C 1
ATOM 1490 O O . ILE B 1 87 ? 10.328 11.195 12.75 1 53.88 87 ILE B O 1
ATOM 1494 N N . GLY B 1 88 ? 9.961 10.242 10.781 1 46.69 88 GLY B N 1
ATOM 1495 C CA . GLY B 1 88 ? 10.227 8.984 11.453 1 46.69 88 GLY B CA 1
ATOM 1496 C C . GLY B 1 88 ? 11.57 8.953 12.148 1 46.69 88 GLY B C 1
ATOM 1497 O O . GLY B 1 88 ? 11.672 8.516 13.297 1 46.69 88 GLY B O 1
ATOM 1498 N N . LYS B 1 89 ? 12.57 9.375 11.352 1 49.91 89 LYS B N 1
ATOM 1499 C CA . LYS B 1 89 ? 13.898 9.422 11.953 1 49.91 89 LYS B CA 1
ATOM 1500 C C . LYS B 1 89 ? 13.938 10.375 13.141 1 49.91 89 LYS B C 1
ATOM 1502 O O . LYS B 1 89 ? 14.602 10.102 14.1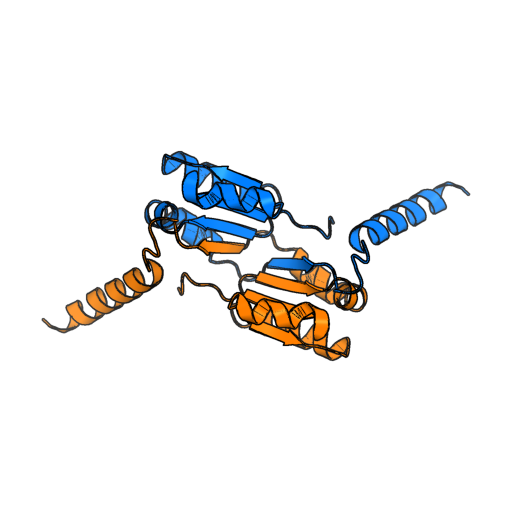41 1 49.91 89 LYS B O 1
ATOM 1507 N N . GLN B 1 90 ? 13.195 11.344 13.07 1 49.41 90 GLN B N 1
ATOM 1508 C CA . GLN B 1 90 ? 13.258 12.328 14.148 1 49.41 90 GLN B CA 1
ATOM 1509 C C . GLN B 1 90 ? 12.594 11.797 15.414 1 49.41 90 GLN B C 1
ATOM 1511 O O . GLN B 1 90 ? 13.055 12.078 16.531 1 49.41 90 GLN B O 1
ATOM 1516 N N . ARG B 1 91 ? 11.547 11.047 15.258 1 47.91 91 ARG B N 1
ATOM 1517 C CA . ARG B 1 91 ? 10.898 10.477 16.438 1 47.91 91 ARG B CA 1
ATOM 1518 C C . ARG B 1 91 ? 11.797 9.445 17.109 1 47.91 91 ARG B C 1
ATOM 1520 O O . ARG B 1 91 ? 11.836 9.367 18.344 1 47.91 91 ARG B O 1
ATOM 1527 N N . ILE B 1 92 ? 12.469 8.703 16.25 1 45.62 92 ILE B N 1
ATOM 1528 C CA . ILE B 1 92 ? 13.453 7.789 16.812 1 45.62 92 ILE B CA 1
ATOM 1529 C C . ILE B 1 92 ? 14.5 8.578 17.609 1 45.62 92 ILE B C 1
ATOM 1531 O O . ILE B 1 92 ? 14.883 8.188 18.703 1 45.62 92 ILE B O 1
ATOM 1535 N N . SER B 1 93 ? 14.898 9.609 16.953 1 51.41 93 SER B N 1
ATOM 1536 C CA . SER B 1 93 ? 15.938 10.422 17.594 1 51.41 93 SER B CA 1
ATOM 1537 C C . SER B 1 93 ? 15.43 11.047 18.891 1 51.41 93 SER B C 1
ATOM 1539 O O . SER B 1 93 ? 16.141 11.07 19.891 1 51.41 93 SER B O 1
ATOM 1541 N N . ASP B 1 94 ? 14.273 11.453 18.906 1 51.44 94 ASP B N 1
ATOM 1542 C CA . ASP B 1 94 ? 13.742 12.117 20.078 1 51.44 94 ASP B CA 1
ATOM 1543 C C . ASP B 1 94 ? 13.539 11.125 21.219 1 51.44 94 ASP B C 1
ATOM 1545 O O . ASP B 1 94 ? 13.805 11.445 22.391 1 51.44 94 ASP B O 1
ATOM 1549 N N . ASN B 1 95 ? 13.07 9.922 20.828 1 51.19 95 ASN B N 1
ATOM 1550 C CA . ASN B 1 95 ? 12.898 8.891 21.859 1 51.19 95 ASN B CA 1
ATOM 1551 C C . ASN B 1 95 ? 14.242 8.43 22.406 1 51.19 95 ASN B C 1
ATOM 1553 O O . ASN B 1 95 ? 14.375 8.203 23.609 1 51.19 95 ASN B O 1
ATOM 1557 N N . VAL B 1 96 ? 15.086 8.266 21.469 1 51.75 96 VAL B N 1
ATOM 1558 C CA . VAL B 1 96 ? 16.438 7.938 21.906 1 51.75 96 VAL B CA 1
ATOM 1559 C C . VAL B 1 96 ? 17 9.055 22.781 1 51.75 96 VAL B C 1
ATOM 1561 O O . VAL B 1 96 ? 17.625 8.797 23.812 1 51.75 96 VAL B O 1
ATOM 1564 N N . GLU B 1 97 ? 16.719 10.234 22.453 1 47.31 97 GLU B N 1
ATOM 1565 C CA . GLU B 1 97 ? 17.219 11.375 23.219 1 47.31 97 GLU B CA 1
ATOM 1566 C C . GLU B 1 97 ? 16.547 11.453 24.578 1 47.31 97 GLU B C 1
ATOM 1568 O O . GLU B 1 97 ? 17.219 11.719 25.594 1 47.31 97 GLU B O 1
ATOM 1573 N N . LYS B 1 98 ? 15.258 11.266 24.656 1 55.75 98 LYS B N 1
ATOM 1574 C CA . LYS B 1 98 ? 14.562 11.289 25.953 1 55.75 98 LYS B CA 1
ATOM 1575 C C . LYS B 1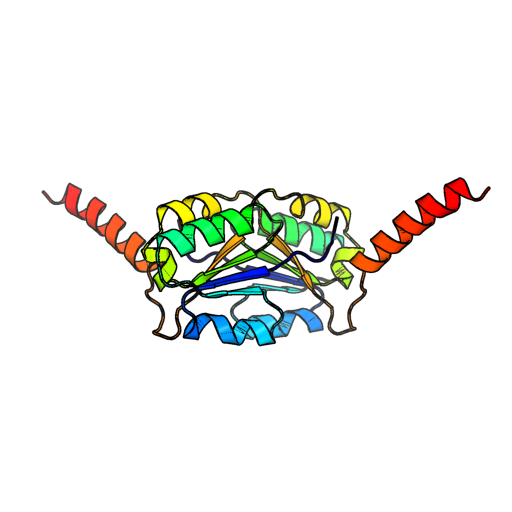 98 ? 15.008 10.133 26.844 1 55.75 98 LYS B C 1
ATOM 1577 O O . LYS B 1 98 ? 15.062 10.273 28.062 1 55.75 98 LYS B O 1
ATOM 1582 N N . ALA B 1 99 ? 15.281 9.023 26.328 1 51.47 99 ALA B N 1
ATOM 1583 C CA . ALA B 1 99 ? 15.766 7.844 27.031 1 51.47 99 ALA B CA 1
ATOM 1584 C C . ALA B 1 99 ? 17.188 8.047 27.547 1 51.47 99 ALA B C 1
ATOM 1586 O O . ALA B 1 99 ? 17.516 7.645 28.656 1 51.47 99 ALA B O 1
ATOM 1587 N N . VAL B 1 100 ? 17.984 8.57 26.594 1 52.16 100 VAL B N 1
ATOM 1588 C CA . VAL B 1 100 ? 19.375 8.805 26.984 1 52.16 100 VAL B CA 1
ATOM 1589 C C . VAL B 1 100 ? 19.453 9.977 27.953 1 52.16 100 VAL B C 1
ATOM 1591 O O . VAL B 1 100 ? 20.328 10 28.828 1 52.16 100 VAL B O 1
ATOM 1594 N N . GLY B 1 101 ? 18.641 10.953 27.719 1 51.22 101 GLY B N 1
ATOM 1595 C CA . GLY B 1 101 ? 18.641 12.094 28.609 1 51.22 101 GLY B CA 1
ATOM 1596 C C . GLY B 1 101 ? 18.25 11.742 30.031 1 51.22 101 GLY B C 1
ATOM 1597 O O . GLY B 1 101 ? 18.406 12.547 30.953 1 51.22 101 GLY B O 1
ATOM 1598 N N . VAL B 1 102 ? 17.406 10.711 30.156 1 51.16 102 VAL B N 1
ATOM 1599 C CA . VAL B 1 102 ? 17 10.398 31.516 1 51.16 102 VAL B CA 1
ATOM 1600 C C . VAL B 1 102 ? 18.188 9.852 32.312 1 51.16 102 VAL B C 1
ATOM 1602 O O . VAL B 1 102 ? 18.203 9.891 33.531 1 51.16 102 VAL B O 1
ATOM 1605 N N . ASN B 1 103 ? 18.984 9.016 31.609 1 42.22 103 ASN B N 1
ATOM 1606 C CA . ASN B 1 103 ? 19.953 8.43 32.531 1 42.22 103 ASN B CA 1
ATOM 1607 C C . ASN B 1 103 ? 21.125 9.375 32.812 1 42.22 103 ASN B C 1
ATOM 1609 O O . ASN B 1 103 ? 22.109 8.992 33.438 1 42.22 103 ASN B O 1
ATOM 1613 N N . ILE B 1 104 ? 21.188 10.477 32.031 1 37.75 104 ILE B N 1
ATOM 1614 C CA . ILE B 1 104 ? 22.469 11.133 32.281 1 37.75 104 ILE B CA 1
ATOM 1615 C C . ILE B 1 104 ? 22.375 11.938 33.594 1 37.75 104 ILE B C 1
ATOM 1617 O O . ILE B 1 104 ? 23.391 12.375 34.125 1 37.75 104 ILE B O 1
ATOM 1621 N N . LEU B 1 105 ? 21.203 12.367 34.125 1 31.59 105 LEU B N 1
ATOM 1622 C CA . LEU B 1 105 ? 21.531 13.008 35.406 1 31.59 105 LEU B CA 1
ATOM 1623 C C . LEU B 1 105 ? 21.672 11.977 36.531 1 31.59 105 LEU B C 1
ATOM 1625 O O . LEU B 1 105 ? 21.031 10.922 36.469 1 31.59 105 LEU B O 1
#

Organism: Clostridium perfringens (strain 13 / Type A) (NCBI:txid195102)

InterPro domains:
  IPR008218 ATPase, V1 complex, subunit F [PF01990] (7-96)
  IPR022944 ATPase, V1 complex, subunit F, bacterial/archaeal [MF_00312] (5-105)
  IPR036906 ATPase, V1 complex, subunit F superfamily [G3DSA:3.40.50.10580] (4-105)
  IPR036906 ATPase, V1 complex, subunit F superfamily [SSF159468] (7-104)

Solvent-accessible surface area (backbone atoms only — not comparable to full-atom values): 11384 Å² total; per-residue (Å²): 128,72,50,71,57,43,44,37,33,38,20,47,51,88,52,34,56,70,41,44,80,76,71,34,46,65,41,66,40,87,48,60,68,56,43,51,52,48,52,55,49,42,41,71,66,63,26,34,33,36,36,31,18,36,71,55,40,69,72,40,49,70,63,52,53,67,40,58,65,59,77,64,25,26,59,40,62,38,62,33,79,92,42,69,70,52,51,52,59,46,52,52,49,48,51,51,44,56,56,54,59,59,65,67,108,127,72,51,72,56,44,43,37,34,39,19,47,53,88,52,35,57,70,41,45,81,76,72,33,46,66,42,65,40,86,49,60,67,55,42,50,52,50,53,54,48,41,42,73,66,65,28,34,33,35,37,30,18,35,71,54,41,70,70,38,48,72,61,51,51,68,38,59,67,59,79,64,25,26,58,40,64,36,61,32,78,93,41,70,71,53,52,50,59,47,51,52,49,49,50,51,44,57,58,53,58,58,66,67,110

pLDDT: mean 80.99, std 19.26, range [31.5, 98.5]

Radius of gyration: 19.34 Å; Cα contacts (8 Å, |Δi|>4): 341; chains: 2; bounding box: 55×46×56 Å